Protein AF-A0A1C7M5M7-F1 (afdb_monomer)

Structure (mmCIF, N/CA/C/O backbone):
data_AF-A0A1C7M5M7-F1
#
_entry.id   AF-A0A1C7M5M7-F1
#
loop_
_atom_site.group_PDB
_atom_site.id
_atom_site.type_symbol
_atom_site.label_atom_id
_atom_site.label_alt_id
_atom_site.label_comp_id
_atom_site.label_asym_id
_atom_site.label_entity_id
_atom_site.label_seq_id
_atom_site.pdbx_PDB_ins_code
_atom_site.Cartn_x
_atom_site.Cartn_y
_atom_site.Cartn_z
_atom_site.occupancy
_atom_site.B_iso_or_equiv
_atom_site.auth_seq_id
_atom_site.auth_comp_id
_atom_site.auth_asym_id
_atom_site.auth_atom_id
_atom_site.pdbx_PDB_model_num
ATOM 1 N N . MET A 1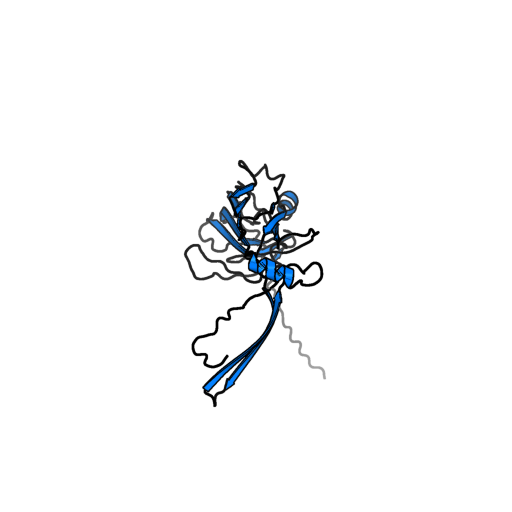 1 ? 17.724 -70.387 33.830 1.00 42.62 1 MET A N 1
ATOM 2 C CA . MET A 1 1 ? 17.949 -69.284 34.791 1.00 42.62 1 MET A CA 1
ATOM 3 C C . MET A 1 1 ? 17.195 -68.071 34.280 1.00 42.62 1 MET A C 1
ATOM 5 O O . MET A 1 1 ? 17.394 -67.729 33.124 1.00 42.62 1 MET A O 1
ATOM 9 N N . ALA A 1 2 ? 16.330 -67.456 35.085 1.00 40.25 2 ALA A N 1
ATOM 10 C CA . ALA A 1 2 ? 15.662 -66.206 34.728 1.00 40.25 2 ALA A CA 1
ATOM 11 C C . ALA A 1 2 ? 16.135 -65.112 35.687 1.00 40.25 2 ALA A C 1
ATOM 13 O O . ALA A 1 2 ? 16.150 -65.328 36.899 1.00 40.25 2 ALA A O 1
ATOM 14 N N . ARG A 1 3 ? 16.521 -63.949 35.158 1.00 35.25 3 ARG A N 1
ATOM 15 C CA . ARG A 1 3 ? 16.797 -62.760 35.964 1.00 35.25 3 ARG A CA 1
ATOM 16 C C . ARG A 1 3 ? 16.114 -61.575 35.301 1.00 35.25 3 ARG A C 1
ATOM 18 O O . ARG A 1 3 ? 16.320 -61.315 34.121 1.00 35.25 3 ARG A O 1
ATOM 25 N N . SER A 1 4 ? 15.239 -60.925 36.052 1.00 39.53 4 SER A N 1
ATOM 26 C CA . SER A 1 4 ? 14.576 -59.697 35.636 1.00 39.53 4 SER A CA 1
ATOM 27 C C . SER A 1 4 ? 15.559 -58.528 35.648 1.00 39.53 4 SER A C 1
ATOM 29 O O . SER A 1 4 ? 16.571 -58.579 36.342 1.00 39.53 4 SER A O 1
ATOM 31 N N . TRP A 1 5 ? 15.185 -57.440 34.979 1.00 35.66 5 TRP A N 1
ATOM 32 C CA . TRP A 1 5 ? 14.980 -56.157 35.655 1.00 35.66 5 TRP A CA 1
ATOM 33 C C . TRP A 1 5 ? 13.949 -55.334 34.874 1.00 35.66 5 TRP A C 1
ATOM 35 O O . TRP A 1 5 ? 13.998 -55.258 33.650 1.00 35.66 5 TRP A O 1
ATOM 45 N N . ARG A 1 6 ? 12.978 -54.758 35.590 1.00 37.56 6 ARG A N 1
ATOM 46 C CA . ARG A 1 6 ? 12.028 -53.778 35.050 1.00 37.56 6 ARG A CA 1
ATOM 47 C C . ARG A 1 6 ? 12.478 -52.405 35.526 1.00 37.56 6 ARG A C 1
ATOM 49 O O . ARG A 1 6 ? 12.532 -52.195 36.734 1.00 37.56 6 ARG A O 1
ATOM 56 N N . CYS A 1 7 ? 12.746 -51.479 34.611 1.00 36.12 7 CYS A N 1
ATOM 57 C CA . CYS A 1 7 ? 12.906 -50.074 34.969 1.00 36.12 7 CYS A CA 1
ATOM 58 C C . CYS A 1 7 ? 11.567 -49.362 34.734 1.00 36.12 7 CYS A C 1
ATOM 60 O O . CYS A 1 7 ? 11.160 -49.166 33.591 1.00 36.12 7 CYS A O 1
ATOM 62 N N . HIS A 1 8 ? 10.851 -49.040 35.812 1.00 36.91 8 HIS A N 1
ATOM 63 C CA . HIS A 1 8 ? 9.610 -48.270 35.743 1.00 36.91 8 HIS A CA 1
ATOM 64 C C . HIS A 1 8 ? 9.941 -46.772 35.799 1.00 36.91 8 HIS A C 1
ATOM 66 O O . HIS A 1 8 ? 10.198 -46.235 36.873 1.00 36.91 8 HIS A O 1
ATOM 72 N N . LEU A 1 9 ? 9.925 -46.100 34.644 1.00 39.50 9 LEU A N 1
ATOM 73 C CA . LEU A 1 9 ? 9.986 -44.639 34.566 1.00 39.50 9 LEU A CA 1
ATOM 74 C C . LEU A 1 9 ? 8.574 -44.055 34.683 1.00 39.50 9 LEU A C 1
ATOM 76 O O . LEU A 1 9 ? 7.825 -43.986 33.710 1.00 39.50 9 LEU A O 1
ATOM 80 N N . SER A 1 10 ? 8.212 -43.659 35.902 1.00 38.16 10 SER A N 1
ATOM 81 C CA . SER A 1 10 ? 6.951 -42.978 36.198 1.00 38.16 10 SER A CA 1
ATOM 82 C C . SER A 1 10 ? 6.993 -41.526 35.716 1.00 38.16 10 SER A C 1
ATOM 84 O O . SER A 1 10 ? 7.505 -40.657 36.419 1.00 38.16 10 SER A O 1
ATOM 86 N N . PHE A 1 11 ? 6.425 -41.245 34.543 1.00 40.16 11 PHE A N 1
ATOM 87 C CA . PHE A 1 11 ? 6.136 -39.869 34.135 1.00 40.16 11 PHE A CA 1
ATOM 88 C C . PHE A 1 11 ? 4.891 -39.359 34.870 1.00 40.16 11 PHE A C 1
ATOM 90 O O . PHE A 1 11 ? 3.773 -39.806 34.619 1.00 40.16 11 PHE A O 1
ATOM 97 N N . ILE A 1 12 ? 5.108 -38.436 35.808 1.00 42.66 12 ILE A N 1
ATOM 98 C CA . ILE A 1 12 ? 4.055 -37.712 36.530 1.00 42.66 12 ILE A CA 1
ATOM 99 C C . ILE A 1 12 ? 3.631 -36.490 35.701 1.00 42.66 12 ILE A C 1
ATOM 101 O O . ILE A 1 12 ? 4.443 -35.900 34.991 1.00 42.66 12 ILE A O 1
ATOM 105 N N . LEU A 1 13 ? 2.349 -36.126 35.784 1.00 44.41 13 LEU A N 1
ATOM 106 C CA . LEU A 1 13 ? 1.761 -34.994 35.067 1.00 44.41 13 LEU A CA 1
ATOM 107 C C . LEU A 1 13 ? 2.445 -33.662 35.419 1.00 44.41 13 LEU A C 1
ATOM 109 O O . LEU A 1 13 ? 2.542 -33.314 36.593 1.00 44.41 13 LEU A O 1
ATOM 113 N N . LEU A 1 14 ? 2.676 -32.831 34.401 1.00 36.62 14 LEU A N 1
ATOM 114 C CA . LEU A 1 14 ? 2.164 -31.459 34.428 1.00 36.62 14 LEU A CA 1
ATOM 115 C C . LEU A 1 14 ? 1.251 -31.268 33.212 1.00 36.62 14 LEU A C 1
ATOM 117 O O . LEU A 1 14 ? 1.715 -31.236 32.076 1.00 36.62 14 LEU A O 1
ATOM 121 N N . GLY A 1 15 ? -0.055 -31.158 33.453 1.00 38.84 15 GLY A N 1
ATOM 122 C CA . GLY A 1 15 ? -1.003 -30.728 32.430 1.00 38.84 15 GLY A CA 1
ATOM 123 C C . GLY A 1 15 ? -0.971 -29.208 32.329 1.00 38.84 15 GLY A C 1
ATOM 124 O O . GLY A 1 15 ? -1.456 -28.531 33.234 1.00 38.84 15 GLY A O 1
ATOM 125 N N . SER A 1 16 ? -0.403 -28.670 31.251 1.00 39.41 16 SER A N 1
ATOM 126 C CA . SER A 1 16 ? -0.418 -27.234 30.969 1.00 39.41 16 SER A CA 1
ATOM 127 C C . SER A 1 16 ? -1.819 -26.792 30.538 1.00 39.41 16 SER A C 1
ATOM 129 O O . SER A 1 16 ? -2.112 -26.687 29.346 1.00 39.41 16 SER A O 1
ATOM 131 N N . LEU A 1 17 ? -2.688 -26.538 31.519 1.00 37.94 17 LEU A N 1
ATOM 132 C CA . LEU A 1 17 ? -3.928 -25.788 31.326 1.00 37.94 17 LEU A CA 1
ATOM 133 C C . LEU A 1 17 ? -3.576 -24.337 30.971 1.00 37.94 17 LEU A C 1
ATOM 135 O O . LEU A 1 17 ? -3.539 -23.461 31.833 1.00 37.94 17 LEU A O 1
ATOM 139 N N . PHE A 1 18 ? -3.303 -24.092 29.690 1.00 36.62 18 PHE A N 1
ATOM 140 C CA . PHE A 1 18 ? -3.344 -22.747 29.131 1.00 36.62 18 PHE A CA 1
ATOM 141 C C . PHE A 1 18 ? -4.801 -22.286 29.138 1.00 36.62 18 PHE A C 1
ATOM 143 O O . PHE A 1 18 ? -5.585 -22.644 28.261 1.00 36.62 18 PHE A O 1
ATOM 150 N N . SER A 1 19 ? -5.169 -21.515 30.160 1.00 36.25 19 SER A N 1
ATOM 151 C CA . SER A 1 19 ? -6.439 -20.798 30.185 1.00 36.25 19 SER A CA 1
ATOM 152 C C . SER A 1 19 ? -6.504 -19.871 28.975 1.00 36.25 19 SER A C 1
ATOM 154 O O . SER A 1 19 ? -5.708 -18.939 28.865 1.00 36.25 19 SER A O 1
ATOM 156 N N . SER A 1 20 ? -7.457 -20.121 28.079 1.00 40.28 20 SER A N 1
ATOM 157 C CA . SER A 1 20 ? -7.763 -19.270 26.931 1.00 40.28 20 SER A CA 1
ATOM 158 C C . SER A 1 20 ? -8.327 -17.934 27.418 1.00 40.28 20 SER A C 1
ATOM 160 O O . SER A 1 20 ? -9.539 -17.764 27.577 1.00 40.28 20 SER A O 1
ATOM 162 N N . ALA A 1 21 ? -7.433 -16.993 27.710 1.00 40.25 21 ALA A N 1
ATOM 163 C CA . ALA A 1 21 ? -7.788 -15.647 28.121 1.00 40.25 21 ALA A CA 1
ATOM 164 C C . ALA A 1 21 ? -8.347 -14.865 26.923 1.00 40.25 21 ALA A C 1
ATOM 166 O O . ALA A 1 21 ? -7.621 -14.146 26.238 1.00 40.25 21 ALA A O 1
ATOM 167 N N . LEU A 1 22 ? -9.665 -14.970 26.711 1.00 43.06 22 LEU A N 1
ATOM 168 C CA . LEU A 1 22 ? -10.435 -13.877 26.114 1.00 43.06 22 LEU A CA 1
ATOM 169 C C . LEU A 1 22 ? -10.002 -12.584 26.810 1.00 43.06 22 LEU A C 1
ATOM 171 O O . LEU A 1 22 ? -10.014 -12.526 28.041 1.00 43.06 22 LEU A O 1
ATOM 175 N N . ALA A 1 23 ? -9.566 -11.594 26.030 1.00 47.47 23 ALA A N 1
ATOM 176 C CA . ALA A 1 23 ? -8.885 -10.420 26.561 1.00 47.47 23 ALA A CA 1
ATOM 177 C C . ALA A 1 23 ? -9.740 -9.721 27.631 1.00 47.47 23 ALA A C 1
ATOM 179 O O . ALA A 1 23 ? -10.760 -9.099 27.325 1.00 47.47 23 ALA A O 1
ATOM 180 N N . ALA A 1 24 ? -9.311 -9.811 28.894 1.00 50.31 24 ALA A N 1
ATOM 181 C CA . ALA A 1 24 ? -9.839 -8.960 29.950 1.00 50.31 24 ALA A CA 1
ATOM 182 C C . ALA A 1 24 ? -9.637 -7.503 29.509 1.00 50.31 24 ALA A C 1
ATOM 184 O O . ALA A 1 24 ? -8.578 -7.171 28.980 1.00 50.31 24 ALA A O 1
ATOM 185 N N . ASN A 1 25 ? -10.672 -6.668 29.642 1.00 56.16 25 ASN A N 1
ATOM 186 C CA . ASN A 1 25 ? -10.766 -5.370 28.965 1.00 56.16 25 ASN A CA 1
ATOM 187 C C . ASN A 1 25 ? -9.788 -4.326 29.543 1.00 56.16 25 ASN A C 1
ATOM 189 O O . ASN A 1 25 ? -10.195 -3.389 30.224 1.00 56.16 25 ASN A O 1
ATOM 193 N N . THR A 1 26 ? -8.498 -4.472 29.244 1.00 67.81 26 THR A N 1
ATOM 194 C CA . THR A 1 26 ? -7.397 -3.613 29.703 1.00 67.81 26 THR A CA 1
ATOM 195 C C . THR A 1 26 ? -7.172 -2.381 28.828 1.00 67.81 26 THR A C 1
ATOM 197 O O . THR A 1 26 ? -6.423 -1.493 29.233 1.00 67.81 26 THR A O 1
ATOM 200 N N . TYR A 1 27 ? -7.829 -2.272 27.666 1.00 74.12 27 TYR A N 1
ATOM 201 C CA . TYR A 1 27 ? -7.671 -1.145 26.740 1.00 74.12 27 TYR A CA 1
ATOM 202 C C . TYR A 1 27 ? -8.980 -0.711 26.059 1.00 74.12 27 TYR A C 1
ATOM 204 O O . TYR A 1 27 ? -9.865 -1.521 25.786 1.00 74.12 27 TYR A O 1
ATOM 212 N N . GLU A 1 28 ? -9.062 0.577 25.717 1.00 83.81 28 GLU A N 1
ATOM 213 C CA . GLU A 1 28 ? -10.078 1.177 24.842 1.00 83.81 28 GLU A CA 1
ATOM 214 C C . GLU A 1 28 ? -9.396 1.953 23.701 1.00 83.81 28 GLU A C 1
ATOM 216 O O . GLU A 1 28 ? -8.423 2.684 23.917 1.00 83.81 28 GLU A O 1
ATOM 221 N N . ASN A 1 29 ? -9.917 1.837 22.477 1.00 84.38 29 ASN A N 1
ATOM 222 C CA . ASN A 1 29 ? -9.418 2.591 21.327 1.00 84.38 29 ASN A CA 1
ATOM 223 C C . ASN A 1 29 ? -10.134 3.944 21.228 1.00 84.38 29 ASN A C 1
ATOM 225 O O . ASN A 1 29 ? -11.274 4.034 20.773 1.00 84.38 29 ASN A O 1
ATOM 229 N N . THR A 1 30 ? -9.454 5.023 21.616 1.00 84.69 30 THR A N 1
ATOM 230 C CA . THR A 1 30 ? -10.021 6.384 21.556 1.00 84.69 30 THR A CA 1
ATOM 231 C C . THR A 1 30 ? -10.180 6.888 20.118 1.00 84.69 30 THR A C 1
ATOM 233 O O . THR A 1 30 ? -11.137 7.599 19.816 1.00 84.69 30 THR A O 1
ATOM 236 N N . ALA A 1 31 ? -9.283 6.479 19.215 1.00 82.19 31 ALA A N 1
ATOM 237 C CA . ALA A 1 31 ? -9.409 6.695 17.777 1.00 82.19 31 ALA A CA 1
ATOM 238 C C . ALA A 1 31 ? -8.622 5.648 16.967 1.00 82.19 31 ALA A C 1
ATOM 240 O O . ALA A 1 31 ? -7.505 5.289 17.340 1.00 82.19 31 ALA A O 1
ATOM 241 N N . ILE A 1 32 ? -9.157 5.231 15.818 1.00 88.00 32 ILE A N 1
ATOM 242 C CA . ILE A 1 32 ? -8.446 4.453 14.792 1.00 88.00 32 ILE A CA 1
ATOM 243 C C . ILE A 1 32 ? -8.429 5.247 13.482 1.00 88.00 32 ILE A C 1
ATOM 245 O O . ILE A 1 32 ? -9.476 5.665 12.981 1.00 88.00 32 ILE A O 1
ATOM 249 N N . VAL A 1 33 ? -7.245 5.438 12.896 1.00 89.25 33 VAL A N 1
ATOM 250 C CA . VAL A 1 33 ? -7.079 6.094 11.588 1.00 89.25 33 VAL A CA 1
ATOM 251 C C . VAL A 1 33 ? -6.248 5.216 10.658 1.00 89.25 33 VAL A C 1
ATOM 253 O O . VAL A 1 33 ? -5.019 5.208 10.742 1.00 89.25 33 VAL A O 1
ATOM 256 N N . ARG A 1 34 ? -6.915 4.513 9.735 1.00 90.88 34 ARG A N 1
ATOM 257 C CA . ARG A 1 34 ? -6.268 3.770 8.640 1.00 90.88 34 ARG A CA 1
ATOM 258 C C . ARG A 1 34 ? -6.024 4.704 7.460 1.00 90.88 34 ARG A C 1
ATOM 260 O O . ARG A 1 34 ? -6.947 5.386 7.021 1.00 90.88 34 ARG A O 1
ATOM 267 N N . THR A 1 35 ? -4.801 4.736 6.946 1.00 91.69 35 THR A N 1
ATOM 268 C CA . THR A 1 35 ? -4.423 5.451 5.720 1.00 91.69 35 THR A CA 1
ATOM 269 C C . THR A 1 35 ? -3.853 4.450 4.727 1.00 91.69 35 THR A C 1
ATOM 271 O O . THR A 1 35 ? -2.867 3.790 5.025 1.00 91.69 35 THR A O 1
ATOM 274 N N . VAL A 1 36 ? -4.475 4.342 3.559 1.00 92.19 36 VAL A N 1
ATOM 275 C CA . VAL A 1 36 ? -4.037 3.513 2.433 1.00 92.19 36 VAL A CA 1
ATOM 276 C C . VAL A 1 36 ? -3.423 4.430 1.382 1.00 92.19 36 VAL A C 1
ATOM 278 O O . VAL A 1 36 ? -4.063 5.399 0.969 1.00 92.19 36 VAL A O 1
ATOM 281 N N . GLU A 1 37 ? -2.211 4.129 0.933 1.00 91.19 37 GLU A N 1
ATOM 282 C CA . GLU A 1 37 ? -1.497 4.872 -0.105 1.00 91.19 37 GLU A CA 1
ATOM 283 C C . GLU A 1 37 ? -1.238 3.953 -1.302 1.00 91.19 37 GLU A C 1
ATOM 285 O O . GLU A 1 37 ? -0.532 2.945 -1.213 1.00 91.19 37 GLU A O 1
ATOM 290 N N . LEU A 1 38 ? -1.874 4.281 -2.426 1.00 89.00 38 LEU A N 1
ATOM 291 C CA . LEU A 1 38 ? -1.953 3.421 -3.602 1.00 89.00 38 LEU A CA 1
ATOM 292 C C . LEU A 1 38 ? -0.735 3.642 -4.513 1.00 89.00 38 LEU A C 1
ATOM 294 O O . LEU A 1 38 ? -0.788 4.401 -5.479 1.00 89.00 38 LEU A O 1
ATOM 298 N N . GLY A 1 39 ? 0.382 2.990 -4.183 1.00 77.88 39 GLY A N 1
ATOM 299 C CA . GLY A 1 39 ? 1.668 3.145 -4.874 1.00 77.88 39 GLY A CA 1
ATOM 300 C C . GLY A 1 39 ? 1.762 2.488 -6.258 1.00 77.88 39 GLY A C 1
ATOM 301 O O . GLY A 1 39 ? 2.721 2.755 -6.980 1.00 77.88 39 GLY A O 1
ATOM 302 N N . GLY A 1 40 ? 0.785 1.663 -6.651 1.00 78.62 40 GLY A N 1
ATOM 303 C CA . GLY A 1 40 ? 0.770 0.902 -7.905 1.00 78.62 40 GLY A CA 1
ATOM 304 C C . GLY A 1 40 ? 1.061 -0.572 -7.666 1.00 78.62 40 GLY A C 1
ATOM 305 O O . GLY A 1 40 ? 0.180 -1.297 -7.218 1.00 78.62 40 GLY A O 1
ATOM 306 N N . ALA A 1 41 ? 2.301 -1.001 -7.932 1.00 80.50 41 ALA A N 1
ATOM 307 C CA . ALA A 1 41 ? 2.762 -2.374 -7.684 1.00 80.50 41 ALA A CA 1
ATOM 308 C C . ALA A 1 41 ? 2.660 -2.798 -6.207 1.00 80.50 41 ALA A C 1
ATOM 310 O O . ALA A 1 41 ? 2.492 -3.975 -5.906 1.00 80.50 41 ALA A O 1
ATOM 311 N N . LEU A 1 42 ? 2.752 -1.831 -5.292 1.00 86.38 42 LEU A N 1
ATOM 312 C CA . LEU A 1 42 ? 2.607 -2.017 -3.854 1.00 86.38 42 LEU A CA 1
ATOM 313 C C . LEU A 1 42 ? 1.599 -1.005 -3.305 1.00 86.38 42 LEU A C 1
ATOM 315 O O . LEU A 1 42 ? 1.485 0.119 -3.803 1.00 86.38 42 LEU A O 1
ATOM 319 N N . VAL A 1 43 ? 0.895 -1.398 -2.246 1.00 88.50 43 VAL A N 1
ATOM 320 C CA . VAL A 1 43 ? 0.008 -0.526 -1.472 1.00 88.50 43 VAL A CA 1
ATOM 321 C C . VAL A 1 43 ? 0.557 -0.428 -0.058 1.00 88.50 43 VAL A C 1
ATOM 323 O O . VAL A 1 43 ? 0.764 -1.445 0.597 1.00 88.50 43 VAL A O 1
ATOM 326 N N . HIS A 1 44 ? 0.787 0.793 0.417 1.00 89.88 44 HIS A N 1
ATOM 327 C CA . HIS A 1 44 ? 1.260 1.039 1.774 1.00 89.88 44 HIS A CA 1
ATOM 328 C C . HIS A 1 44 ? 0.063 1.355 2.679 1.00 89.88 44 HIS A C 1
ATOM 330 O O . HIS A 1 44 ? -0.694 2.286 2.403 1.00 89.88 44 HIS A O 1
ATOM 336 N N . VAL A 1 45 ? -0.140 0.566 3.739 1.00 89.44 45 VAL A N 1
ATOM 337 C CA . VAL A 1 45 ? -1.248 0.746 4.690 1.00 89.44 45 VAL A CA 1
ATOM 338 C C . VAL A 1 45 ? -0.690 1.105 6.062 1.00 89.44 45 VAL A C 1
ATOM 340 O O . VAL A 1 45 ? -0.013 0.306 6.701 1.00 89.44 45 VAL A O 1
ATOM 343 N N . THR A 1 46 ? -1.005 2.306 6.540 1.00 90.38 46 THR A N 1
ATOM 344 C CA . THR A 1 46 ? -0.622 2.799 7.867 1.00 90.38 46 THR A CA 1
ATOM 345 C C . THR A 1 46 ? -1.869 2.971 8.729 1.00 90.38 46 THR A C 1
ATOM 347 O O . THR A 1 46 ? -2.635 3.917 8.527 1.00 90.38 46 THR A O 1
ATOM 350 N N . THR A 1 47 ? -2.073 2.096 9.715 1.00 88.69 47 THR A N 1
ATOM 351 C CA . THR A 1 47 ? -3.169 2.233 10.689 1.00 88.69 47 THR A CA 1
ATOM 352 C C . THR A 1 47 ? -2.640 2.739 12.025 1.00 88.69 47 THR A C 1
ATOM 354 O O . THR A 1 47 ? -1.860 2.070 12.692 1.00 88.69 47 THR A O 1
ATOM 357 N N . THR A 1 48 ? -3.062 3.946 12.405 1.00 86.81 48 THR A N 1
ATOM 358 C CA . THR A 1 48 ? -2.736 4.560 13.699 1.00 86.81 48 THR A CA 1
ATOM 359 C C . THR A 1 48 ? -3.824 4.226 14.715 1.00 86.81 48 THR A C 1
ATOM 361 O O . THR A 1 48 ? -4.982 4.585 14.493 1.00 86.81 48 THR A O 1
ATOM 364 N N . TYR A 1 49 ? -3.443 3.621 15.839 1.00 85.12 49 TYR A N 1
ATOM 365 C CA . TYR A 1 49 ? -4.322 3.338 16.975 1.00 85.12 49 TYR A CA 1
ATOM 366 C C . TYR A 1 49 ? -3.998 4.299 18.124 1.00 85.12 49 TYR A C 1
ATOM 368 O O . TYR A 1 49 ? -2.851 4.392 18.560 1.00 85.12 49 TYR A O 1
ATOM 376 N N . ALA A 1 50 ? -4.994 5.042 18.606 1.00 82.69 50 ALA A N 1
ATOM 377 C CA . ALA A 1 50 ? -4.883 5.898 19.785 1.00 82.69 50 ALA A CA 1
ATOM 378 C C . ALA A 1 50 ? -5.445 5.147 21.000 1.00 82.69 50 ALA A C 1
ATOM 380 O O . ALA A 1 50 ? -6.617 5.287 21.362 1.00 82.69 50 ALA A O 1
ATOM 381 N N . VAL A 1 51 ? -4.604 4.296 21.580 1.00 80.25 51 VAL A N 1
ATOM 382 C CA . VAL A 1 51 ? -4.963 3.369 22.658 1.00 80.25 51 VAL A CA 1
ATOM 383 C C . VAL A 1 51 ? -4.955 4.077 24.016 1.00 80.25 51 VAL A C 1
ATOM 385 O O . VAL A 1 51 ? -4.081 4.900 24.290 1.00 80.25 51 VAL A O 1
ATOM 388 N N . LYS A 1 52 ? -5.910 3.735 24.883 1.00 73.81 52 LYS A N 1
ATOM 389 C CA . LYS A 1 52 ? -5.958 4.131 26.295 1.00 73.81 52 LYS A CA 1
ATOM 390 C C . LYS A 1 52 ? -6.026 2.871 27.160 1.00 73.81 52 LYS A C 1
ATOM 392 O O . LYS A 1 52 ? -6.920 2.056 26.955 1.00 73.81 52 LYS A O 1
ATOM 397 N N . ALA A 1 53 ? -5.125 2.732 28.131 1.00 77.25 53 ALA A N 1
ATOM 398 C CA . ALA A 1 53 ? -5.206 1.673 29.137 1.00 77.25 53 ALA A CA 1
ATOM 399 C C . ALA A 1 53 ? -6.351 1.931 30.136 1.00 77.25 53 ALA A C 1
ATOM 401 O O . ALA A 1 53 ? -6.685 3.081 30.440 1.00 77.25 53 ALA A O 1
ATOM 402 N N . LEU A 1 54 ? -6.947 0.849 30.628 1.00 71.94 54 LEU A N 1
ATOM 403 C CA . LEU A 1 54 ? -8.025 0.836 31.619 1.00 71.94 54 LEU A CA 1
ATOM 404 C C . LEU A 1 54 ? -7.546 0.316 32.987 1.00 71.94 54 LEU A C 1
ATOM 406 O O . LEU A 1 54 ? -8.151 0.660 33.997 1.00 71.94 54 LEU A O 1
ATOM 410 N N . GLU A 1 55 ? -6.437 -0.433 33.020 1.00 71.44 55 GLU A N 1
ATOM 411 C CA . GLU A 1 55 ? -5.795 -0.955 34.234 1.00 71.44 55 GLU A CA 1
ATOM 412 C C . GLU A 1 55 ? -4.271 -0.723 34.189 1.00 71.44 55 GLU A C 1
ATOM 414 O O . GLU A 1 55 ? -3.641 -0.831 33.128 1.00 71.44 55 GLU A O 1
ATOM 419 N N . ASP A 1 56 ? -3.670 -0.411 35.341 1.00 57.72 56 ASP A N 1
ATOM 420 C CA . ASP A 1 56 ? -2.228 -0.165 35.475 1.00 57.72 56 ASP A CA 1
ATOM 421 C C . ASP A 1 56 ? -1.397 -1.447 35.282 1.00 57.72 56 ASP A C 1
ATOM 423 O O . ASP A 1 56 ? -1.789 -2.538 35.686 1.00 57.72 56 ASP A O 1
ATOM 427 N N . GLY A 1 57 ? -0.208 -1.310 34.685 1.00 61.62 57 GLY A N 1
ATOM 428 C CA . GLY A 1 57 ? 0.708 -2.431 34.415 1.00 61.62 57 GLY A CA 1
ATOM 429 C C . GLY A 1 57 ? 0.449 -3.187 33.103 1.00 61.62 57 GLY A C 1
ATOM 430 O O . GLY A 1 57 ? 1.239 -4.057 32.743 1.00 61.62 57 GLY A O 1
ATOM 431 N N . SER A 1 58 ? -0.605 -2.834 32.363 1.00 65.25 58 SER A N 1
ATOM 432 C CA . SER A 1 58 ? -0.952 -3.434 31.068 1.00 65.25 58 SER A CA 1
ATOM 433 C C . SER A 1 58 ? 0.122 -3.167 29.996 1.00 65.25 58 SER A C 1
ATOM 435 O O . SER A 1 58 ? 0.354 -2.012 29.628 1.00 65.25 58 SER A O 1
ATOM 437 N N . SER A 1 59 ? 0.743 -4.224 29.454 1.00 68.44 59 SER A N 1
ATOM 438 C CA . SER A 1 59 ? 1.885 -4.135 28.520 1.00 68.44 59 SER A CA 1
ATOM 439 C C . SER A 1 59 ? 1.702 -4.789 27.139 1.00 68.44 59 SER A C 1
ATOM 441 O O . SER A 1 59 ? 2.591 -4.647 26.305 1.00 68.44 59 SER A O 1
ATOM 443 N N . ILE A 1 60 ? 0.596 -5.496 26.875 1.00 71.75 60 ILE A N 1
ATOM 444 C CA . ILE A 1 60 ? 0.390 -6.290 25.647 1.00 71.75 60 ILE A CA 1
ATOM 445 C C . ILE A 1 60 ? -0.883 -5.825 24.936 1.00 71.75 60 ILE A C 1
ATOM 447 O O . ILE A 1 60 ? -1.963 -5.878 25.519 1.00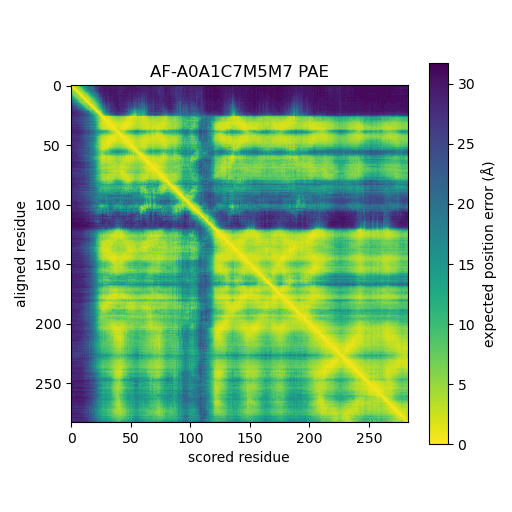 71.75 60 ILE A O 1
ATOM 451 N N . TYR A 1 61 ? -0.770 -5.420 23.670 1.00 74.94 61 TYR A N 1
ATOM 452 C CA . TYR A 1 61 ? -1.890 -4.953 22.846 1.00 74.94 61 TYR A CA 1
ATOM 453 C C . TYR A 1 61 ? -2.070 -5.851 21.614 1.00 74.94 61 TYR A C 1
ATOM 455 O O . TYR A 1 61 ? -1.125 -6.069 20.860 1.00 74.94 61 TYR A O 1
ATOM 463 N N . THR A 1 62 ? -3.283 -6.366 21.402 1.00 80.00 62 THR A N 1
ATOM 464 C CA . THR A 1 62 ? -3.603 -7.319 20.324 1.00 80.00 62 THR A CA 1
ATOM 465 C C . THR A 1 62 ? -4.307 -6.629 19.155 1.00 80.00 62 THR A C 1
ATOM 467 O O . THR A 1 62 ? -5.200 -5.801 19.355 1.00 80.00 62 THR A O 1
ATOM 470 N N . ILE A 1 63 ? -3.979 -7.025 17.924 1.00 82.38 63 ILE A N 1
ATOM 471 C CA . ILE A 1 63 ? -4.706 -6.623 16.713 1.00 82.38 63 ILE A CA 1
ATOM 472 C C . ILE A 1 63 ? -5.336 -7.837 16.034 1.00 82.38 63 ILE A C 1
ATOM 474 O O . ILE A 1 63 ? -4.771 -8.927 16.004 1.00 82.38 63 ILE A O 1
ATOM 478 N N . ALA A 1 64 ? -6.525 -7.628 15.474 1.00 78.94 64 ALA A N 1
ATOM 479 C CA . ALA A 1 64 ? -7.169 -8.578 14.583 1.00 78.94 64 ALA A CA 1
ATOM 480 C C . ALA A 1 64 ? -7.003 -8.117 13.135 1.00 78.94 64 ALA A C 1
ATOM 482 O O . ALA A 1 64 ? -7.078 -6.921 12.846 1.00 78.94 64 ALA A O 1
ATOM 483 N N . LEU A 1 65 ? -6.833 -9.078 12.235 1.00 77.75 65 LEU A N 1
ATOM 484 C CA . LEU A 1 65 ? -6.899 -8.866 10.795 1.00 77.75 65 LEU A CA 1
ATOM 485 C C . LEU A 1 65 ? -7.925 -9.829 10.209 1.00 77.75 65 LEU A C 1
ATOM 487 O O . LEU A 1 65 ? -8.041 -10.975 10.654 1.00 77.75 65 LEU A O 1
ATOM 491 N N . GLY A 1 66 ? -8.671 -9.372 9.206 1.00 75.25 66 GLY A N 1
ATOM 492 C CA . GLY A 1 66 ? -9.488 -10.278 8.409 1.00 75.25 66 GLY A CA 1
ATOM 493 C C . GLY A 1 66 ? -8.611 -11.309 7.696 1.00 75.25 66 GLY A C 1
ATOM 494 O O . GLY A 1 66 ? -7.429 -11.072 7.453 1.00 75.25 66 GLY A O 1
ATOM 495 N N . GLU A 1 67 ? -9.184 -12.442 7.292 1.00 77.50 67 GLU A N 1
ATOM 496 C CA . GLU A 1 67 ? -8.524 -13.355 6.343 1.00 77.50 67 GLU A CA 1
ATOM 497 C C . GLU A 1 67 ? -8.133 -12.594 5.060 1.00 77.50 67 GLU A C 1
ATOM 499 O O . GLU A 1 67 ? -7.005 -12.690 4.566 1.00 77.50 67 GLU A O 1
ATOM 504 N N . GLN A 1 68 ? -9.043 -11.720 4.610 1.00 76.94 68 GLN A N 1
ATOM 505 C CA . GLN A 1 68 ? -8.837 -10.789 3.504 1.00 76.94 68 GLN A CA 1
ATOM 506 C C . GLN A 1 68 ? -7.941 -9.584 3.860 1.00 76.94 68 GLN A C 1
ATOM 508 O O . GLN A 1 68 ? -7.762 -8.683 3.040 1.00 76.94 68 GLN A O 1
ATOM 513 N N . GLU A 1 69 ? -7.345 -9.588 5.058 1.00 76.94 69 GLU A N 1
ATOM 514 C CA . GLU A 1 69 ? -6.226 -8.765 5.525 1.00 76.94 69 GLU A CA 1
ATOM 515 C C . GLU A 1 69 ? -5.042 -9.604 6.077 1.00 76.94 69 GLU A C 1
ATOM 517 O O . GLU A 1 69 ? -4.266 -9.088 6.872 1.00 76.94 69 GLU A O 1
ATOM 522 N N . HIS A 1 70 ? -4.801 -10.832 5.583 1.00 79.75 70 HIS A N 1
ATOM 523 C CA . HIS A 1 70 ? -3.551 -11.586 5.854 1.00 79.75 70 HIS A CA 1
ATOM 524 C C . HIS A 1 70 ? -2.780 -12.049 4.587 1.00 79.75 70 HIS A C 1
ATOM 526 O O . HIS A 1 70 ? -1.548 -12.056 4.562 1.00 79.75 70 HIS A O 1
ATOM 532 N N . GLY A 1 71 ? -3.470 -12.369 3.484 1.00 79.94 71 GLY A N 1
ATOM 533 C CA . GLY A 1 71 ? -2.898 -13.047 2.303 1.00 79.94 71 GLY A CA 1
ATOM 534 C C . GLY A 1 71 ? -2.287 -12.198 1.164 1.00 79.94 71 GLY A C 1
ATOM 535 O O . GLY A 1 71 ? -2.088 -12.738 0.072 1.00 79.94 71 GLY A O 1
ATOM 536 N N . ARG A 1 72 ? -2.011 -10.892 1.345 1.00 82.88 72 ARG A N 1
ATOM 537 C CA . ARG A 1 72 ? -1.124 -10.090 0.444 1.00 82.88 72 ARG A CA 1
ATOM 538 C C . ARG A 1 72 ? 0.019 -9.397 1.198 1.00 82.88 72 ARG A C 1
ATOM 540 O O . ARG A 1 72 ? 0.796 -8.688 0.560 1.00 82.88 72 ARG A O 1
ATOM 547 N N . THR A 1 73 ? 0.126 -9.535 2.521 1.00 84.69 73 THR A N 1
ATOM 548 C CA . THR A 1 73 ? 1.221 -8.905 3.263 1.00 84.69 73 THR A CA 1
ATOM 549 C C . THR A 1 73 ? 2.545 -9.521 2.836 1.00 84.69 73 THR A C 1
ATOM 551 O O . THR A 1 73 ? 2.720 -10.736 2.841 1.00 84.69 73 THR A O 1
ATOM 554 N N . SER A 1 74 ? 3.486 -8.658 2.468 1.00 84.56 74 SER A N 1
ATOM 555 C CA . SER A 1 74 ? 4.883 -9.015 2.221 1.00 84.56 74 SER A CA 1
ATOM 556 C C . SER A 1 74 ? 5.812 -8.537 3.338 1.00 84.56 74 SER A C 1
ATOM 558 O O . SER A 1 74 ? 6.896 -9.091 3.504 1.00 84.56 74 SER A O 1
ATOM 560 N N . TRP A 1 75 ? 5.409 -7.515 4.102 1.00 84.94 75 TRP A N 1
ATOM 561 C CA . TRP A 1 75 ? 6.203 -6.938 5.184 1.00 84.94 75 TRP A CA 1
ATOM 562 C C . TRP A 1 75 ? 5.334 -6.308 6.280 1.00 84.94 75 TRP A C 1
ATOM 564 O O . TRP A 1 75 ? 4.236 -5.820 6.006 1.00 84.94 75 TRP A O 1
ATOM 574 N N . LEU A 1 76 ? 5.859 -6.312 7.510 1.00 83.44 76 LEU A N 1
ATOM 575 C CA . LEU A 1 76 ? 5.138 -6.035 8.745 1.00 83.44 76 LEU A CA 1
ATOM 576 C C . LEU A 1 76 ? 6.038 -5.335 9.772 1.00 83.44 76 LEU A C 1
ATOM 578 O O . LEU A 1 76 ? 7.102 -5.837 10.113 1.00 83.44 76 LEU A O 1
ATOM 582 N N . GLU A 1 77 ? 5.624 -4.154 10.238 1.00 84.00 77 GLU A N 1
ATOM 583 C CA . GLU A 1 77 ? 6.364 -3.347 11.214 1.00 84.00 77 GLU A CA 1
ATOM 584 C C . GLU A 1 77 ? 5.449 -2.377 11.997 1.00 84.00 77 GLU A C 1
ATOM 586 O O . GLU A 1 77 ? 4.771 -1.548 11.381 1.00 84.00 77 GLU A O 1
ATOM 591 N N . ALA A 1 78 ? 5.472 -2.398 13.337 1.00 79.06 78 ALA A N 1
ATOM 592 C CA . ALA A 1 78 ? 4.925 -1.310 14.156 1.00 79.06 78 ALA A CA 1
ATOM 593 C C . ALA A 1 78 ? 5.994 -0.428 14.779 1.00 79.06 78 ALA A C 1
ATOM 595 O O . ALA A 1 78 ? 7.113 -0.854 15.058 1.00 79.06 78 ALA A O 1
ATOM 596 N N . LYS A 1 79 ? 5.591 0.812 15.067 1.00 77.50 79 LYS A N 1
ATOM 597 C CA . LYS A 1 79 ? 6.375 1.830 15.767 1.00 77.50 79 LYS A CA 1
ATOM 598 C C . LYS A 1 79 ? 5.454 2.650 16.664 1.00 77.50 79 LYS A C 1
ATOM 600 O O . LYS A 1 79 ? 4.369 3.049 16.234 1.00 77.50 79 LYS A O 1
ATOM 605 N N . ILE A 1 80 ? 5.906 2.981 17.874 1.00 73.12 80 ILE A N 1
ATOM 606 C CA . ILE A 1 80 ? 5.258 4.025 18.679 1.00 73.12 80 ILE A CA 1
ATOM 607 C C . ILE A 1 80 ? 5.439 5.363 17.951 1.00 73.12 80 ILE A C 1
ATOM 609 O O . ILE A 1 80 ? 6.522 5.677 17.454 1.00 73.12 80 ILE A O 1
ATOM 613 N N . LYS A 1 81 ? 4.383 6.178 17.863 1.00 66.56 81 LYS A N 1
ATOM 614 C CA . LYS A 1 81 ? 4.415 7.450 17.126 1.00 66.56 81 LYS A CA 1
ATOM 615 C C . LYS A 1 81 ? 5.464 8.411 17.710 1.00 66.56 81 LYS A C 1
ATOM 617 O O . LYS A 1 81 ? 5.244 9.006 18.759 1.00 66.56 81 LYS A O 1
ATOM 622 N N . GLY A 1 82 ? 6.560 8.611 16.975 1.00 57.44 82 GLY A N 1
ATOM 623 C CA . GLY A 1 82 ? 7.708 9.438 17.378 1.00 57.44 82 GLY A CA 1
ATOM 624 C C . GLY A 1 82 ? 8.972 8.635 17.713 1.00 57.44 82 GLY A C 1
ATOM 625 O O . GLY A 1 82 ? 10.045 9.218 17.823 1.00 57.44 82 GLY A O 1
ATOM 626 N N . GLN A 1 83 ? 8.868 7.309 17.808 1.00 60.97 83 GLN A N 1
ATOM 627 C CA . GLN A 1 83 ? 9.981 6.385 18.006 1.00 60.97 83 GLN A CA 1
ATOM 628 C C . GLN A 1 83 ? 10.340 5.704 16.676 1.00 60.97 83 GLN A C 1
ATOM 630 O O . GLN A 1 83 ? 9.463 5.283 15.924 1.00 60.97 83 GLN A O 1
ATOM 635 N N . SER A 1 84 ? 11.637 5.614 16.362 1.00 65.31 84 SER A N 1
ATOM 636 C CA . SER A 1 84 ? 12.110 5.053 15.084 1.00 65.31 84 SER A CA 1
ATOM 637 C C . SER A 1 84 ? 12.467 3.565 15.145 1.00 65.31 84 SER A C 1
ATOM 639 O O . SER A 1 84 ? 12.668 2.958 14.094 1.00 65.31 84 SER A O 1
ATOM 641 N N . THR A 1 85 ? 12.581 2.977 16.338 1.00 64.56 85 THR A N 1
ATOM 642 C CA . THR A 1 85 ? 12.816 1.536 16.495 1.00 64.56 85 THR A CA 1
ATOM 643 C C . THR A 1 85 ? 11.508 0.781 16.267 1.00 64.56 85 THR A C 1
ATOM 645 O O . THR A 1 85 ? 10.508 1.162 16.885 1.00 64.56 85 THR A O 1
ATOM 648 N N . PRO A 1 86 ? 11.492 -0.265 15.426 1.00 70.00 86 PRO A N 1
ATOM 649 C CA . PRO A 1 86 ? 10.340 -1.143 15.330 1.00 70.00 86 PRO A CA 1
ATOM 650 C C . PRO A 1 86 ? 10.147 -1.953 16.613 1.00 70.00 86 PRO A C 1
ATOM 652 O O . PRO A 1 86 ? 11.055 -2.055 17.443 1.00 70.00 86 PRO A O 1
ATOM 655 N N . LEU A 1 87 ? 8.958 -2.524 16.739 1.00 66.56 87 LEU A N 1
ATOM 656 C CA . LEU A 1 87 ? 8.528 -3.355 17.854 1.00 66.56 87 LEU A CA 1
ATOM 657 C C . LEU A 1 87 ? 8.329 -4.819 17.378 1.00 66.56 87 LEU A C 1
ATOM 659 O O . LEU A 1 87 ? 7.938 -5.005 16.223 1.00 66.56 87 LEU A O 1
ATOM 663 N N . PRO A 1 88 ? 8.637 -5.857 18.182 1.00 62.56 88 PRO A N 1
ATOM 664 C CA . PRO A 1 88 ? 8.473 -7.266 17.798 1.00 62.56 88 PRO A CA 1
ATOM 665 C C . PRO A 1 88 ? 7.019 -7.761 17.630 1.00 62.56 88 PRO A C 1
ATOM 667 O O . PRO A 1 88 ? 6.111 -7.451 18.396 1.00 62.56 88 PRO A O 1
ATOM 670 N N . LEU A 1 89 ? 6.828 -8.631 16.634 1.00 66.19 89 LEU A N 1
ATOM 671 C CA . LEU A 1 89 ? 5.568 -9.302 16.308 1.00 66.19 89 LEU A CA 1
ATOM 672 C C . LEU A 1 89 ? 5.620 -10.792 16.704 1.00 66.19 89 LEU A C 1
ATOM 674 O O . LEU A 1 89 ? 6.578 -11.467 16.329 1.00 66.19 89 LEU A O 1
ATOM 678 N N . GLU A 1 90 ? 4.573 -11.334 17.341 1.00 68.25 90 GLU A N 1
ATOM 679 C CA . GLU A 1 90 ? 4.350 -12.784 17.490 1.00 68.25 90 GLU A CA 1
ATOM 680 C C . GLU A 1 90 ? 3.020 -13.232 16.843 1.00 68.25 90 GLU A C 1
ATOM 682 O O . GLU A 1 90 ? 1.937 -12.799 17.231 1.00 68.25 90 GLU A O 1
ATOM 687 N N . ASP A 1 91 ? 3.079 -14.122 15.848 1.00 64.50 91 ASP A N 1
ATOM 688 C CA . ASP A 1 91 ? 1.886 -14.704 15.212 1.00 64.50 91 ASP A CA 1
ATOM 689 C C . ASP A 1 91 ? 1.274 -15.809 16.096 1.00 64.50 91 ASP A C 1
ATOM 691 O O . ASP A 1 91 ? 1.963 -16.759 16.471 1.00 64.50 91 ASP A O 1
ATOM 695 N N . PHE A 1 92 ? -0.020 -15.691 16.414 1.00 55.62 92 PHE A N 1
ATOM 696 C CA . PHE A 1 92 ? -0.785 -16.677 17.193 1.00 55.62 92 PHE A CA 1
ATOM 697 C C . PHE A 1 92 ? -1.755 -17.508 16.329 1.00 55.62 92 PHE A C 1
ATOM 699 O O . PHE A 1 92 ? -2.385 -18.441 16.833 1.00 55.62 92 PHE A O 1
ATOM 706 N N . GLY A 1 93 ? -1.834 -17.231 15.024 1.00 56.78 93 GLY A N 1
ATOM 707 C CA . GLY A 1 93 ? -2.576 -18.013 14.041 1.00 56.78 93 GLY A CA 1
ATOM 708 C C . GLY A 1 93 ? -4.075 -17.705 13.928 1.00 56.78 93 GLY A C 1
ATOM 709 O O . GLY A 1 93 ? -4.602 -16.694 14.399 1.00 56.78 93 GLY A O 1
ATOM 710 N N . TYR A 1 94 ? -4.770 -18.604 13.229 1.00 56.34 94 TYR A N 1
ATOM 711 C CA . TYR A 1 94 ? -6.203 -18.510 12.953 1.00 56.34 94 TYR A CA 1
ATOM 712 C C . TYR A 1 94 ? -7.037 -18.941 14.165 1.00 56.34 94 TYR A C 1
ATOM 714 O O . TYR A 1 94 ? -6.876 -20.060 14.657 1.00 56.34 94 TYR A O 1
ATOM 722 N N . HIS A 1 95 ? -7.966 -18.090 14.611 1.00 53.91 95 HIS A N 1
ATOM 723 C CA . HIS A 1 95 ? -8.827 -18.387 15.756 1.00 53.91 95 HIS A CA 1
ATOM 724 C C . HIS A 1 95 ? -10.230 -18.847 15.294 1.00 53.91 95 HIS A C 1
ATOM 726 O O . HIS A 1 95 ? -11.036 -18.024 14.846 1.00 53.91 95 HIS A O 1
ATOM 732 N N . PRO A 1 96 ? -10.562 -20.152 15.392 1.00 49.25 96 PRO A N 1
ATOM 733 C CA . PRO A 1 96 ? -11.712 -20.733 14.691 1.00 49.25 96 PRO A CA 1
ATOM 734 C C . PRO A 1 96 ? -13.082 -20.311 15.240 1.00 49.25 96 PRO A C 1
ATOM 736 O O . PRO A 1 96 ? -14.077 -20.457 14.538 1.00 49.25 96 PRO A O 1
ATOM 739 N N . GLU A 1 97 ? -13.159 -19.775 16.462 1.00 54.59 97 GLU A N 1
ATOM 740 C CA . GLU A 1 97 ? -14.420 -19.270 17.032 1.00 54.59 97 GLU A CA 1
ATOM 741 C C . GLU A 1 97 ? -14.744 -17.826 16.607 1.00 54.59 97 GLU A C 1
ATOM 743 O O . GLU A 1 97 ? -15.896 -17.407 16.714 1.00 54.59 97 GLU A O 1
ATOM 748 N N . SER A 1 98 ? -13.753 -17.061 16.126 1.00 48.06 98 SER A N 1
ATOM 749 C CA . SER A 1 98 ? -13.905 -15.640 15.763 1.00 48.06 98 SER A CA 1
ATOM 750 C C . SER A 1 98 ? -13.700 -15.337 14.273 1.00 48.06 98 SER A C 1
ATOM 752 O O . SER A 1 98 ? -13.918 -14.198 13.862 1.00 48.06 98 SER A O 1
ATOM 754 N N . GLY A 1 99 ? -13.287 -16.323 13.467 1.00 57.84 99 GLY A N 1
ATOM 755 C CA . GLY A 1 99 ? -13.192 -16.211 12.004 1.00 57.84 99 GLY A CA 1
ATOM 756 C C . GLY A 1 99 ? -12.069 -15.303 11.484 1.00 57.84 99 GLY A C 1
ATOM 757 O O . GLY A 1 99 ? -12.024 -15.008 10.293 1.00 57.84 99 GLY A O 1
ATOM 758 N N . VAL A 1 100 ? -11.164 -14.861 12.360 1.00 45.59 100 VAL A N 1
ATOM 759 C CA . VAL A 1 100 ? -10.088 -13.902 12.065 1.00 45.59 100 VAL A CA 1
ATOM 760 C C . VAL A 1 100 ? -8.726 -14.446 12.482 1.00 45.59 100 VAL A C 1
ATOM 762 O O . VAL A 1 100 ? -8.621 -15.294 13.374 1.00 45.59 100 VAL A O 1
ATOM 765 N N . TYR A 1 101 ? -7.673 -13.921 11.859 1.00 48.16 101 TYR A N 1
ATOM 766 C CA . TYR A 1 101 ? -6.308 -14.138 12.323 1.00 48.16 101 TYR A CA 1
ATOM 767 C C . TYR A 1 101 ? -6.005 -13.145 13.451 1.00 48.16 101 TYR A C 1
ATOM 769 O O . TYR A 1 101 ? -6.234 -11.935 13.313 1.00 48.16 101 TYR A O 1
ATOM 777 N N . LEU A 1 102 ? -5.535 -13.663 14.588 1.00 47.41 102 LEU A N 1
ATOM 778 C CA . LEU A 1 102 ? -5.227 -12.861 15.769 1.00 47.41 102 LEU A CA 1
ATOM 779 C C . LEU A 1 102 ? -3.719 -12.680 15.905 1.00 47.41 102 LEU A C 1
ATOM 781 O O . LEU A 1 102 ? -2.958 -13.633 16.058 1.00 47.41 102 LEU A O 1
ATOM 785 N N . TYR A 1 103 ? -3.314 -11.418 15.897 1.00 44.34 103 TYR A N 1
ATOM 786 C CA . TYR A 1 103 ? -1.931 -10.995 15.958 1.00 44.34 103 TYR A CA 1
ATOM 787 C C . TYR A 1 103 ? -1.677 -10.380 17.341 1.00 44.34 103 TYR A C 1
ATOM 789 O O . TYR A 1 103 ? -2.031 -9.226 17.612 1.00 44.34 103 TYR A O 1
ATOM 797 N N . THR A 1 104 ? -1.067 -11.166 18.239 1.00 34.47 104 THR A N 1
ATOM 798 C CA . THR A 1 104 ? -0.537 -10.685 19.532 1.00 34.47 104 THR A CA 1
ATOM 799 C C . THR A 1 104 ? 0.832 -10.084 19.275 1.00 34.47 104 THR A C 1
ATOM 801 O O . THR A 1 104 ? 1.884 -10.697 19.403 1.00 34.47 104 THR A O 1
ATOM 804 N N . VAL A 1 105 ? 0.775 -8.875 18.758 1.00 27.78 105 VAL A N 1
ATOM 805 C CA . VAL A 1 105 ? 1.762 -8.376 17.824 1.00 27.78 105 VAL A CA 1
ATOM 806 C C . VAL A 1 105 ? 1.895 -6.910 18.130 1.00 27.78 105 VAL A C 1
ATOM 808 O O . VAL A 1 105 ? 0.902 -6.177 18.108 1.00 27.78 105 VAL A O 1
ATOM 811 N N . GLU A 1 106 ? 3.121 -6.445 18.325 1.00 37.03 106 GLU A N 1
ATOM 812 C CA . GLU A 1 106 ? 3.393 -5.032 18.151 1.00 37.03 106 GLU A CA 1
ATOM 813 C C . GLU A 1 106 ? 3.380 -4.741 16.620 1.00 37.03 106 GLU A C 1
ATOM 815 O O . GLU A 1 106 ? 4.436 -4.600 16.020 1.00 37.03 106 GLU A O 1
ATOM 820 N N . LEU A 1 107 ? 2.146 -4.740 16.046 1.00 29.62 107 LEU A N 1
ATOM 821 C CA . LEU A 1 107 ? 1.509 -4.442 14.708 1.00 29.62 107 LEU A CA 1
ATOM 822 C C . LEU A 1 107 ? 2.289 -4.744 13.380 1.00 29.62 107 LEU A C 1
ATOM 824 O O . LEU A 1 107 ? 3.511 -4.815 13.447 1.00 29.62 107 LEU A O 1
ATOM 828 N N . PRO A 1 108 ? 1.698 -4.810 12.136 1.00 35.44 108 PRO A N 1
ATOM 829 C CA . PRO A 1 108 ? 0.296 -4.690 11.637 1.00 35.44 108 PRO A CA 1
ATOM 830 C C . PRO A 1 108 ? -0.189 -5.734 10.525 1.00 35.44 108 PRO A C 1
ATOM 832 O O . PRO A 1 108 ? -0.140 -6.915 10.824 1.00 35.44 108 PRO A O 1
ATOM 835 N N . GLY A 1 109 ? -0.711 -5.307 9.322 1.00 40.56 109 GLY A N 1
ATOM 836 C CA . GLY A 1 109 ? -1.697 -5.901 8.309 1.00 40.56 109 GLY A CA 1
ATOM 837 C C . GLY A 1 109 ? -1.414 -7.174 7.427 1.00 40.56 109 GLY A C 1
ATOM 838 O O . GLY A 1 109 ? -0.615 -8.008 7.813 1.00 40.56 109 GLY A O 1
ATOM 839 N N . SER A 1 110 ? -1.930 -7.501 6.212 1.00 30.34 110 SER A N 1
ATOM 840 C CA . SER A 1 110 ? -2.865 -7.073 5.111 1.00 30.34 110 SER A CA 1
ATOM 841 C C . SER A 1 110 ? -2.954 -8.293 4.096 1.00 30.34 110 SER A C 1
ATOM 843 O O . SER A 1 110 ? -2.115 -9.174 4.222 1.00 30.34 110 SER A O 1
ATOM 845 N N . LEU A 1 111 ? -3.760 -8.597 3.045 1.00 28.05 111 LEU A N 1
ATOM 846 C CA . LEU A 1 111 ? -4.899 -8.151 2.192 1.00 28.05 111 LEU A CA 1
ATOM 847 C C . LEU A 1 111 ? -5.400 -9.423 1.358 1.00 28.05 111 LEU A C 1
ATOM 849 O O . LEU A 1 111 ? -5.062 -10.520 1.787 1.00 28.05 111 LEU A O 1
ATOM 853 N N . ASN A 1 112 ? -6.058 -9.322 0.162 1.00 33.09 112 ASN A N 1
ATOM 854 C CA . ASN A 1 112 ? -6.547 -10.386 -0.828 1.00 33.09 112 ASN A CA 1
ATOM 855 C C . ASN A 1 112 ? -7.996 -10.876 -0.611 1.00 33.09 112 ASN A C 1
ATOM 857 O O . ASN A 1 112 ? -8.330 -11.020 0.540 1.00 33.09 112 ASN A O 1
ATOM 861 N N . AL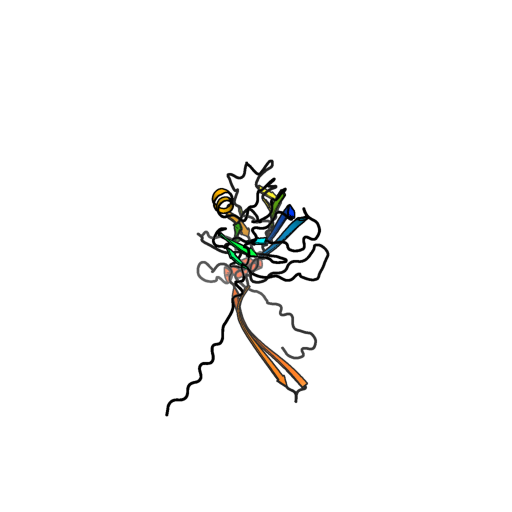A A 1 113 ? -8.896 -11.202 -1.572 1.00 29.34 113 ALA A N 1
ATOM 862 C CA . ALA A 1 113 ? -8.918 -11.395 -3.049 1.00 29.34 113 ALA A CA 1
ATOM 863 C C . ALA A 1 113 ? -10.386 -11.556 -3.602 1.00 29.34 113 ALA A C 1
ATOM 865 O O . ALA A 1 113 ? -11.234 -11.973 -2.820 1.00 29.34 113 ALA A O 1
ATOM 866 N N . ASN A 1 114 ? -10.805 -11.481 -4.895 1.00 31.08 114 ASN A N 1
ATOM 867 C CA . ASN A 1 114 ? -10.426 -10.825 -6.187 1.00 31.08 114 ASN A CA 1
ATOM 868 C C . ASN A 1 114 ? -11.440 -11.255 -7.327 1.00 31.08 114 ASN A C 1
ATOM 870 O O . ASN A 1 114 ? -11.527 -12.457 -7.569 1.00 31.08 114 ASN A O 1
ATOM 874 N N . THR A 1 115 ? -12.142 -10.385 -8.105 1.00 30.39 115 THR A N 1
ATOM 875 C CA . THR A 1 115 ? -12.673 -10.682 -9.502 1.00 30.39 115 THR A CA 1
ATOM 876 C C . THR A 1 115 ? -13.253 -9.461 -10.289 1.00 30.39 115 THR A C 1
ATOM 878 O O . THR A 1 115 ? -13.391 -8.371 -9.731 1.00 30.39 115 THR A O 1
ATOM 881 N N . SER A 1 116 ? -13.513 -9.587 -11.617 1.00 26.52 116 SER A N 1
ATOM 882 C CA . SER A 1 116 ? -13.420 -8.468 -12.605 1.00 26.52 116 SER A CA 1
ATOM 883 C C . SER A 1 116 ? -14.353 -8.467 -13.857 1.00 26.52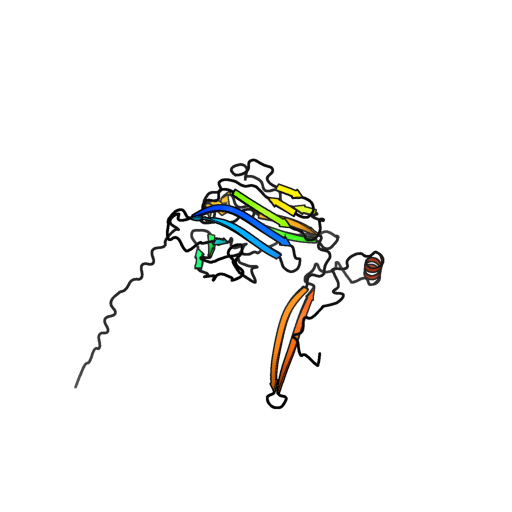 116 SER A C 1
ATOM 885 O O . SER A 1 116 ? -15.042 -9.443 -14.151 1.00 26.52 116 SER A O 1
ATOM 887 N N . THR A 1 117 ? -14.349 -7.364 -14.642 1.00 24.66 117 THR A N 1
ATOM 888 C CA . THR A 1 117 ? -14.763 -7.270 -16.080 1.00 24.66 117 THR A CA 1
ATOM 889 C C . THR A 1 117 ? -14.198 -5.991 -16.771 1.00 24.66 117 THR A C 1
ATOM 891 O O . THR A 1 117 ? -13.491 -5.233 -16.115 1.00 24.66 117 THR A O 1
ATOM 894 N N . ASN A 1 118 ? -14.411 -5.764 -18.089 1.00 26.66 118 ASN A N 1
ATOM 895 C CA . ASN A 1 118 ? -13.542 -4.919 -18.959 1.00 26.66 118 ASN A CA 1
ATOM 896 C C . ASN A 1 118 ? -14.193 -3.692 -19.659 1.00 26.66 118 ASN A C 1
ATOM 898 O O . ASN A 1 118 ? -15.328 -3.786 -20.123 1.00 26.66 118 ASN A O 1
ATOM 902 N N . LEU A 1 119 ? -13.390 -2.645 -19.938 1.00 25.06 119 LEU A N 1
ATOM 903 C CA . LEU A 1 119 ? -13.593 -1.634 -21.006 1.00 25.06 119 LEU A CA 1
ATOM 904 C C . LEU A 1 119 ? -12.225 -1.198 -21.620 1.00 25.06 119 LEU A C 1
ATOM 906 O O . LEU A 1 119 ? -11.193 -1.784 -21.294 1.00 25.06 119 LEU A O 1
ATOM 910 N N . LYS A 1 120 ? -12.208 -0.287 -22.610 1.00 40.50 120 LYS A N 1
ATOM 911 C CA . LYS A 1 120 ? -11.025 0.171 -23.372 1.00 40.50 120 LYS A CA 1
ATOM 912 C C . LYS A 1 120 ? -10.611 1.579 -22.895 1.00 40.50 120 LYS A C 1
ATOM 914 O O . LYS A 1 120 ? -11.003 2.571 -23.502 1.00 40.50 120 LYS A O 1
ATOM 919 N N . ASP A 1 121 ? -9.812 1.647 -21.836 1.00 55.22 121 ASP A N 1
ATOM 920 C CA . ASP A 1 121 ? -9.541 2.876 -21.069 1.00 55.22 121 ASP A CA 1
ATOM 921 C C . ASP A 1 121 ? -8.033 3.119 -20.835 1.00 55.22 121 ASP A C 1
ATOM 923 O O . ASP A 1 121 ? -7.221 2.239 -21.147 1.00 55.22 121 ASP A O 1
ATOM 927 N N . PRO A 1 122 ? -7.619 4.298 -20.314 1.00 68.88 122 PRO A N 1
ATOM 928 C CA . PRO A 1 122 ? -6.307 4.461 -19.674 1.00 68.88 122 PRO A CA 1
ATOM 929 C C . PRO A 1 122 ? -6.056 3.400 -18.588 1.00 68.88 122 PRO A C 1
ATOM 931 O O . PRO A 1 122 ? -6.984 2.753 -18.104 1.00 68.88 122 PRO A O 1
ATOM 934 N N . GLN A 1 123 ? -4.791 3.212 -18.197 1.00 79.94 123 GLN A N 1
ATOM 935 C CA . GLN A 1 123 ? -4.455 2.236 -17.161 1.00 79.94 123 GLN A CA 1
ATOM 936 C C . GLN A 1 123 ? -5.045 2.670 -15.814 1.00 79.94 123 GLN A C 1
ATOM 938 O O . GLN A 1 123 ? -4.655 3.692 -15.251 1.00 79.94 123 GLN A O 1
ATOM 943 N N . SER A 1 124 ? -5.946 1.846 -15.287 1.00 85.19 124 SER A N 1
ATOM 944 C CA . SER A 1 124 ? -6.637 2.085 -14.025 1.00 85.19 124 SER A CA 1
ATOM 945 C C . SER A 1 124 ? -6.725 0.797 -13.214 1.00 85.19 124 SER A C 1
ATOM 947 O O . SER A 1 124 ? -6.850 -0.297 -13.768 1.00 85.19 124 SER A O 1
ATOM 949 N N . PHE A 1 125 ? -6.657 0.924 -11.890 1.00 86.62 125 PHE A N 1
ATOM 950 C CA . PHE A 1 125 ? -6.658 -0.198 -10.957 1.00 86.62 125 PHE A CA 1
ATOM 951 C C . PHE A 1 125 ? -7.827 -0.127 -9.986 1.00 86.62 125 PHE A C 1
ATOM 953 O O . PHE A 1 125 ? -8.242 0.948 -9.551 1.00 86.62 125 PHE A O 1
ATOM 960 N N . LYS A 1 126 ? -8.340 -1.304 -9.627 1.00 88.44 126 LYS A N 1
ATOM 961 C CA . LYS A 1 126 ? -9.336 -1.498 -8.576 1.00 88.44 126 LYS A CA 1
ATOM 962 C C . LYS A 1 126 ? -8.601 -1.957 -7.317 1.00 88.44 126 LYS A C 1
ATOM 964 O O . LYS A 1 126 ? -8.141 -3.092 -7.254 1.00 88.44 126 LYS A O 1
ATOM 969 N N . TYR A 1 127 ? -8.464 -1.070 -6.338 1.00 88.81 127 TYR A N 1
ATOM 970 C CA . TYR A 1 127 ? -8.092 -1.467 -4.984 1.00 88.81 127 TYR A CA 1
ATOM 971 C C . TYR A 1 127 ? -9.329 -1.995 -4.252 1.00 88.81 127 TYR A C 1
ATOM 973 O O . TYR A 1 127 ? -10.429 -1.485 -4.464 1.00 88.81 127 TYR A O 1
ATOM 981 N N . GLU A 1 128 ? -9.140 -2.997 -3.399 1.00 88.81 128 GLU A N 1
ATOM 982 C CA . GLU A 1 128 ? -10.186 -3.684 -2.641 1.00 88.81 128 GLU A CA 1
ATOM 983 C C . GLU A 1 128 ? -9.689 -3.975 -1.223 1.00 88.81 128 GLU A C 1
ATOM 985 O O . GLU A 1 128 ? -8.588 -4.518 -1.073 1.00 88.81 128 GLU A O 1
ATOM 990 N N . ALA A 1 129 ? -10.499 -3.621 -0.221 1.00 86.19 129 ALA A N 1
ATOM 991 C CA . ALA A 1 129 ? -10.247 -3.844 1.203 1.00 86.19 129 ALA A CA 1
ATOM 992 C C . ALA A 1 129 ? -11.557 -3.831 2.010 1.00 86.19 129 ALA A C 1
ATOM 994 O O . ALA A 1 129 ? -12.582 -3.332 1.548 1.00 86.19 129 ALA A O 1
ATOM 995 N N . GLU A 1 130 ? -11.506 -4.301 3.252 1.00 87.81 130 GLU A N 1
ATOM 996 C CA . GLU A 1 130 ? -12.621 -4.197 4.197 1.00 87.81 130 GLU A CA 1
ATOM 997 C C . GLU A 1 130 ? -12.846 -2.745 4.674 1.00 87.81 130 GLU A C 1
ATOM 999 O O . GLU A 1 130 ? -11.910 -1.942 4.701 1.00 87.81 130 GLU A O 1
ATOM 1004 N N . LEU A 1 131 ? -14.070 -2.377 5.068 1.00 88.62 131 LEU A N 1
ATOM 1005 C CA . LEU A 1 131 ? -14.459 -1.006 5.436 1.00 88.62 131 LEU A CA 1
ATOM 1006 C C . LEU A 1 131 ? -13.984 -0.579 6.832 1.00 88.62 131 LEU A C 1
ATOM 1008 O O . LEU A 1 131 ? -13.351 0.479 6.993 1.00 88.62 131 LEU A O 1
ATOM 1012 N N . LEU A 1 132 ? -14.334 -1.382 7.834 1.00 88.50 132 LEU A N 1
ATOM 1013 C CA . LEU A 1 132 ? -13.978 -1.189 9.235 1.00 88.50 132 LEU A CA 1
ATOM 1014 C C . LEU A 1 132 ? -12.644 -1.878 9.537 1.00 88.50 132 LEU A C 1
ATOM 1016 O O . LEU A 1 132 ? -12.184 -2.722 8.773 1.00 88.50 132 LEU A O 1
ATOM 1020 N N . VAL A 1 133 ? -12.005 -1.476 10.633 1.00 86.06 133 VAL A N 1
ATOM 1021 C CA . VAL A 1 133 ? -10.783 -2.107 11.143 1.00 86.06 133 VAL A CA 1
ATOM 1022 C C . VAL A 1 133 ? -11.204 -2.984 12.312 1.00 86.06 133 VAL A C 1
ATOM 1024 O O . VAL A 1 133 ? -11.857 -2.507 13.243 1.00 86.06 133 VAL A O 1
ATOM 1027 N N . LEU A 1 134 ? -10.870 -4.268 12.238 1.00 87.50 134 LEU A N 1
ATOM 1028 C CA . LEU A 1 134 ? -11.264 -5.236 13.251 1.00 87.50 134 LEU A CA 1
ATOM 1029 C C . LEU A 1 134 ? -10.401 -5.056 14.506 1.00 87.50 134 LEU A C 1
ATOM 1031 O O . LEU A 1 134 ? -9.188 -4.860 14.432 1.00 87.50 134 LEU A O 1
ATOM 1035 N N . SER A 1 135 ? -11.031 -5.078 15.677 1.00 85.81 135 SER A N 1
ATOM 1036 C CA . SER A 1 135 ? -10.349 -4.897 16.955 1.00 85.81 135 SER A CA 1
ATOM 1037 C C . SER A 1 135 ? -11.041 -5.691 18.063 1.00 85.81 135 SER A C 1
ATOM 1039 O O . SER A 1 135 ? -12.272 -5.683 18.128 1.00 85.81 135 SER A O 1
ATOM 1041 N N . PRO A 1 136 ? -10.289 -6.345 18.967 1.00 86.06 136 PRO A N 1
ATOM 1042 C CA . PRO A 1 136 ? -10.867 -6.952 20.165 1.00 86.06 136 PRO A CA 1
ATOM 1043 C C . PRO A 1 136 ? -11.320 -5.901 21.196 1.00 86.06 136 PRO A C 1
ATOM 1045 O O . PRO A 1 136 ? -12.043 -6.236 22.128 1.00 86.06 136 PRO A O 1
ATOM 1048 N N . TYR A 1 137 ? -10.935 -4.629 21.032 1.00 85.75 137 TYR A N 1
ATOM 1049 C CA . TYR A 1 137 ? -11.284 -3.542 21.945 1.00 85.75 137 TYR A CA 1
ATOM 1050 C C . TYR A 1 137 ? -12.376 -2.637 21.359 1.00 85.75 137 TYR A C 1
ATOM 1052 O O . TYR A 1 137 ? -12.381 -2.317 20.165 1.00 85.75 137 TYR A O 1
ATOM 1060 N N . LYS A 1 138 ? -13.265 -2.142 22.228 1.00 88.62 138 LYS A N 1
ATOM 1061 C CA . LYS A 1 138 ? -14.240 -1.094 21.889 1.00 88.62 138 LYS A CA 1
ATOM 1062 C C . LYS A 1 138 ? -13.526 0.130 21.297 1.00 88.62 138 LYS A C 1
ATOM 1064 O O . LYS A 1 138 ? -12.502 0.573 21.821 1.00 88.62 138 LYS A O 1
ATOM 1069 N N . THR A 1 139 ? -14.097 0.697 20.234 1.00 87.00 139 THR A N 1
ATOM 1070 C CA . THR A 1 139 ? -13.519 1.823 19.488 1.00 87.00 139 THR A CA 1
ATOM 1071 C C . THR A 1 139 ? -14.456 3.030 19.478 1.00 87.00 139 THR A C 1
ATOM 1073 O O . THR A 1 139 ? -15.545 2.991 18.909 1.00 87.00 139 THR A O 1
ATOM 1076 N N . ALA A 1 140 ? -14.026 4.135 20.087 1.00 89.12 140 ALA A N 1
ATOM 1077 C CA . ALA A 1 140 ? -14.831 5.349 20.211 1.00 89.12 140 ALA A CA 1
ATOM 1078 C C . ALA A 1 140 ? -14.999 6.099 18.876 1.00 89.12 140 ALA A C 1
ATOM 1080 O O . ALA A 1 140 ? -16.095 6.584 18.597 1.00 89.12 140 ALA A O 1
ATOM 1081 N N . VAL A 1 141 ? -13.948 6.166 18.043 1.00 91.31 141 VAL A N 1
ATOM 1082 C CA . VAL A 1 141 ? -13.989 6.760 16.692 1.00 91.31 141 VAL A CA 1
ATOM 1083 C C . VAL A 1 141 ? -13.115 5.966 15.712 1.00 91.31 141 VAL A C 1
ATOM 1085 O O . VAL A 1 141 ? -11.957 5.686 16.014 1.00 91.31 141 VAL A O 1
ATOM 1088 N N . GLN A 1 142 ? -13.601 5.684 14.502 1.00 90.62 142 GLN A N 1
ATOM 1089 C CA . GLN A 1 142 ? -12.788 5.189 13.383 1.00 90.62 142 GLN A CA 1
ATOM 1090 C C . GLN A 1 142 ? -12.915 6.089 12.140 1.00 90.62 142 GLN A C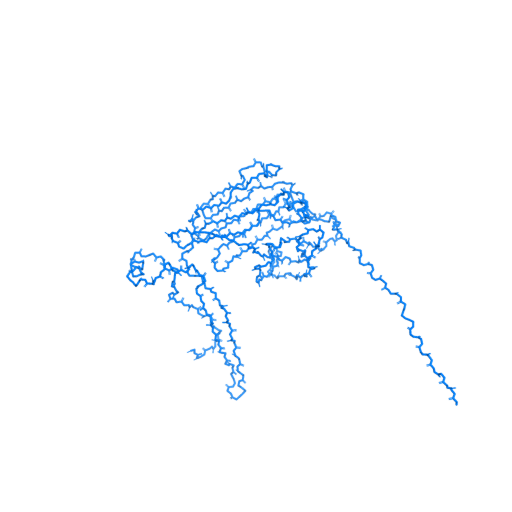 1
ATOM 1092 O O . GLN A 1 142 ? -13.988 6.604 11.828 1.00 90.62 142 GLN A O 1
ATOM 1097 N N . ARG A 1 143 ? -11.825 6.223 11.371 1.00 92.25 143 ARG A N 1
ATOM 1098 C CA . ARG A 1 143 ? -11.830 6.760 10.000 1.00 92.25 143 ARG A CA 1
ATOM 1099 C C . ARG A 1 143 ? -10.852 5.998 9.092 1.00 92.25 143 ARG A C 1
ATOM 1101 O O . ARG A 1 143 ? -9.712 5.754 9.484 1.00 92.25 143 ARG A O 1
ATOM 1108 N N . THR A 1 144 ? -11.261 5.682 7.862 1.00 91.31 144 THR A N 1
ATOM 1109 C CA . THR A 1 144 ? -10.381 5.107 6.822 1.00 91.31 144 THR A CA 1
ATOM 1110 C C . THR A 1 144 ? -10.154 6.145 5.720 1.00 91.31 144 THR A C 1
ATOM 1112 O O . THR A 1 144 ? -11.112 6.692 5.184 1.00 91.31 144 THR A O 1
ATOM 1115 N N . LYS A 1 145 ? -8.901 6.427 5.359 1.00 93.25 145 LYS A N 1
ATOM 1116 C CA . LYS A 1 145 ? -8.510 7.307 4.247 1.00 93.25 145 LYS A CA 1
ATOM 1117 C C . LYS A 1 145 ? -7.811 6.493 3.166 1.00 93.25 145 LYS A C 1
ATOM 1119 O O . LYS A 1 145 ? -6.899 5.740 3.482 1.00 93.25 145 LYS A O 1
ATOM 1124 N N . ILE A 1 146 ? -8.179 6.683 1.905 1.00 92.56 146 ILE A N 1
ATOM 1125 C CA . ILE A 1 146 ? -7.521 6.069 0.748 1.00 92.56 146 ILE A CA 1
ATOM 1126 C C . ILE A 1 146 ? -7.010 7.188 -0.160 1.00 92.56 146 ILE A C 1
ATOM 1128 O O . ILE A 1 146 ? -7.799 8.007 -0.630 1.00 92.56 146 ILE A O 1
ATOM 1132 N N . LYS A 1 147 ? -5.695 7.237 -0.381 1.00 93.56 147 LYS A N 1
ATOM 1133 C CA . LYS A 1 147 ? -5.019 8.184 -1.273 1.00 93.56 147 LYS A CA 1
ATOM 1134 C C . LYS A 1 147 ? -4.663 7.485 -2.584 1.00 93.56 147 LYS A C 1
ATOM 1136 O O . LYS A 1 147 ? -3.839 6.569 -2.584 1.00 93.56 147 LYS A O 1
ATOM 1141 N N . SER A 1 148 ? -5.241 7.931 -3.695 1.00 89.06 148 SER A N 1
ATOM 1142 C CA . SER A 1 148 ? -4.738 7.607 -5.032 1.00 89.06 148 SER A CA 1
ATOM 1143 C C . SER A 1 148 ? -3.554 8.524 -5.394 1.00 89.06 148 SER A C 1
ATOM 1145 O O . SER A 1 148 ? -3.471 9.644 -4.886 1.00 89.06 148 SER A O 1
ATOM 1147 N N . PRO A 1 149 ? -2.628 8.095 -6.271 1.00 87.44 149 PRO A N 1
ATOM 1148 C CA . PRO A 1 149 ? -1.488 8.919 -6.685 1.00 87.44 149 PRO A CA 1
ATOM 1149 C C . PRO A 1 149 ? -1.888 9.982 -7.723 1.00 87.44 149 PRO A C 1
ATOM 1151 O O . PRO A 1 149 ? -1.193 10.976 -7.901 1.00 87.44 149 PRO A O 1
ATOM 1154 N N . SER A 1 150 ? -3.037 9.791 -8.377 1.00 84.94 150 SER A N 1
ATOM 1155 C CA . SER A 1 150 ? -3.684 10.736 -9.287 1.00 84.94 150 SER A CA 1
ATOM 1156 C C . SER A 1 150 ? -5.076 11.107 -8.752 1.00 84.94 150 SER A C 1
ATOM 1158 O O . SER A 1 150 ? -5.751 10.243 -8.183 1.00 84.94 150 SER A O 1
ATOM 1160 N N . PRO A 1 151 ? -5.575 12.347 -8.941 1.00 87.94 151 PRO A N 1
ATOM 1161 C CA . PRO A 1 151 ? -6.961 12.715 -8.621 1.00 87.94 151 PRO A CA 1
ATOM 1162 C C . PRO A 1 151 ? -8.011 12.023 -9.516 1.00 87.94 151 PRO A C 1
ATOM 1164 O O . PRO A 1 151 ? -9.214 12.143 -9.256 1.00 87.94 151 PRO A O 1
ATOM 1167 N N . ALA A 1 152 ? -7.577 11.278 -10.541 1.00 85.94 152 ALA A N 1
ATOM 1168 C CA . ALA A 1 152 ? -8.403 10.473 -11.439 1.00 85.94 152 ALA A CA 1
ATOM 1169 C C . ALA A 1 152 ? -9.003 9.216 -10.762 1.00 85.94 152 ALA A C 1
ATOM 1171 O O . ALA A 1 152 ? -8.798 8.088 -11.201 1.00 85.94 152 ALA A O 1
ATOM 1172 N N . VAL A 1 153 ? -9.771 9.400 -9.686 1.00 86.81 153 VAL A N 1
ATOM 1173 C CA . VAL A 1 153 ? -10.653 8.356 -9.135 1.00 86.81 153 VAL A CA 1
ATOM 1174 C C . VAL A 1 153 ? -11.926 8.300 -9.979 1.00 86.81 153 VAL A C 1
ATOM 1176 O O . VAL A 1 153 ? -12.703 9.262 -9.961 1.00 86.81 153 VAL A O 1
ATOM 1179 N N . HIS A 1 154 ? -12.130 7.177 -10.671 1.00 84.44 154 HIS A N 1
ATOM 1180 C CA . HIS A 1 154 ? -13.275 6.896 -11.541 1.00 84.44 154 HIS A CA 1
ATOM 1181 C C . HIS A 1 154 ? -14.527 6.510 -10.747 1.00 84.44 154 HIS A C 1
ATOM 1183 O O . HIS A 1 154 ? -15.614 7.003 -11.03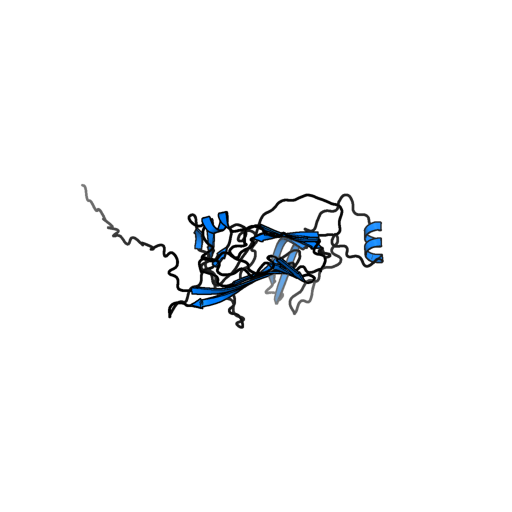0 1.00 84.44 154 HIS A O 1
ATOM 1189 N N . SER A 1 155 ? -14.376 5.637 -9.748 1.00 86.31 155 SER A N 1
ATOM 1190 C CA . SER A 1 155 ? -15.461 5.224 -8.854 1.00 86.31 155 SER A CA 1
ATOM 1191 C C . SER A 1 155 ? -14.925 4.761 -7.501 1.00 86.31 155 SER A C 1
ATOM 1193 O O . SER A 1 155 ? -13.744 4.446 -7.345 1.00 86.31 155 SER A O 1
ATOM 1195 N N . TYR A 1 156 ? -15.802 4.745 -6.505 1.00 90.31 156 TYR A N 1
ATOM 1196 C CA . TYR A 1 156 ? -15.551 4.215 -5.170 1.00 90.31 156 TYR A CA 1
ATOM 1197 C C . TYR A 1 156 ? -16.865 3.656 -4.614 1.00 90.31 156 TYR A C 1
ATOM 1199 O O . TYR A 1 156 ? -17.940 4.106 -5.012 1.00 90.31 156 TYR A O 1
ATOM 1207 N N . THR A 1 157 ? -16.791 2.663 -3.731 1.00 88.62 157 THR A N 1
ATOM 1208 C CA . THR A 1 157 ? -17.977 2.123 -3.051 1.00 88.62 157 THR A CA 1
ATOM 1209 C C . THR A 1 157 ? -18.555 3.162 -2.089 1.00 88.62 157 THR A C 1
ATOM 1211 O O . THR A 1 157 ? -17.811 3.770 -1.326 1.00 88.62 157 THR A O 1
ATOM 1214 N N . THR A 1 158 ? -19.877 3.315 -2.056 1.00 88.06 158 THR A N 1
ATOM 1215 C CA . THR A 1 158 ? -20.586 3.924 -0.919 1.00 88.06 158 THR A CA 1
ATOM 1216 C C . THR A 1 158 ? -21.205 2.779 -0.116 1.00 88.06 158 THR A C 1
ATOM 1218 O O . THR A 1 158 ? -22.056 2.085 -0.667 1.00 88.06 158 THR A O 1
ATOM 1221 N N . PRO A 1 159 ? -20.753 2.498 1.118 1.00 82.75 159 PRO A N 1
ATOM 1222 C CA . PRO A 1 159 ? -21.310 1.411 1.917 1.00 82.75 159 PRO A CA 1
ATOM 1223 C C . PRO A 1 159 ? -22.638 1.820 2.568 1.00 82.75 159 PRO A C 1
ATOM 1225 O O . PRO A 1 159 ? -22.810 2.968 2.969 1.00 82.75 159 PRO A O 1
ATOM 1228 N N . GLU A 1 160 ? -23.550 0.859 2.704 1.00 82.19 160 GLU A N 1
ATOM 1229 C CA . GLU A 1 160 ? -24.898 1.037 3.261 1.00 82.19 160 GLU A CA 1
ATOM 1230 C C . GLU A 1 160 ? -25.082 0.203 4.545 1.00 82.19 160 GLU A C 1
ATOM 1232 O O . GLU A 1 160 ? -24.409 -0.817 4.741 1.00 82.19 160 GLU A O 1
ATOM 1237 N N . GLY A 1 161 ? -26.005 0.622 5.420 1.00 77.88 161 GLY A N 1
ATOM 1238 C CA . GLY A 1 161 ? -26.347 -0.099 6.655 1.00 77.88 161 GLY A CA 1
ATOM 1239 C C . GLY A 1 161 ? -25.365 0.093 7.820 1.00 77.88 161 GLY A C 1
ATOM 1240 O O . GLY A 1 161 ? -25.239 -0.797 8.661 1.00 77.88 161 GLY A O 1
ATOM 1241 N N . LEU A 1 162 ? -24.659 1.231 7.861 1.00 77.00 162 LEU A N 1
ATOM 1242 C CA . LEU A 1 162 ? -23.794 1.658 8.976 1.00 77.00 162 LEU A CA 1
ATOM 1243 C C . LEU A 1 162 ? -24.353 2.883 9.732 1.00 77.00 162 LEU A C 1
ATOM 1245 O O . LEU A 1 162 ? -23.621 3.547 10.466 1.00 77.00 162 LEU A O 1
ATOM 1249 N N . ASP A 1 163 ? -25.648 3.165 9.575 1.00 78.44 163 ASP A N 1
ATOM 1250 C CA . ASP A 1 163 ? -26.326 4.327 10.169 1.00 78.44 163 ASP A CA 1
ATOM 1251 C C . ASP A 1 163 ? -26.221 4.338 11.708 1.00 78.44 163 ASP A C 1
ATOM 1253 O O . ASP A 1 163 ? -26.011 5.389 12.308 1.00 78.44 163 ASP A O 1
ATOM 1257 N N . ASP A 1 164 ? -26.220 3.154 12.337 1.00 81.44 164 ASP A N 1
ATOM 1258 C CA . ASP A 1 164 ? -25.983 2.948 13.780 1.00 81.44 164 ASP A CA 1
ATOM 1259 C C . ASP A 1 164 ? -24.674 3.581 14.295 1.00 81.44 164 ASP A C 1
ATOM 1261 O O . ASP A 1 164 ? -24.540 3.874 15.485 1.00 81.44 164 ASP A O 1
ATOM 1265 N N . PHE A 1 165 ? -23.686 3.751 13.409 1.00 81.38 165 PHE A N 1
ATOM 1266 C CA . PHE A 1 165 ? -22.332 4.186 13.740 1.00 81.38 165 PHE A CA 1
ATOM 1267 C C . PHE A 1 165 ? -21.969 5.549 13.141 1.00 81.38 165 PHE A C 1
ATOM 1269 O O . PHE A 1 165 ? -20.829 5.977 13.318 1.00 81.38 165 PHE A O 1
ATOM 1276 N N . THR A 1 166 ? -22.851 6.241 12.412 1.00 82.50 166 THR A N 1
ATOM 1277 C CA . THR A 1 166 ? -22.457 7.445 11.659 1.00 82.50 166 THR A CA 1
ATOM 1278 C C . THR A 1 166 ? -23.451 8.600 11.786 1.00 82.50 166 THR A C 1
ATOM 1280 O O . THR A 1 166 ? -24.657 8.443 11.642 1.00 82.50 166 THR A O 1
ATOM 1283 N N . THR A 1 167 ? -22.919 9.789 12.072 1.00 76.88 167 THR A N 1
ATOM 1284 C CA . THR A 1 167 ? -23.693 11.037 12.232 1.00 76.88 167 THR A CA 1
ATOM 1285 C C . THR A 1 167 ? -23.518 11.980 11.036 1.00 76.88 167 THR A C 1
ATOM 1287 O O . THR A 1 167 ? -24.331 12.873 10.819 1.00 76.88 167 THR A O 1
ATOM 1290 N N . ASP A 1 168 ? -22.441 11.779 10.274 1.00 76.81 168 ASP A N 1
ATOM 1291 C CA . ASP A 1 168 ? -21.999 12.612 9.156 1.00 76.81 168 ASP A CA 1
ATOM 1292 C C . ASP A 1 168 ? -22.150 11.851 7.822 1.00 76.81 168 ASP A C 1
ATOM 1294 O O . ASP A 1 168 ? -22.604 10.711 7.759 1.00 76.81 168 ASP A O 1
ATOM 1298 N N . SER A 1 169 ? -21.703 12.455 6.719 1.00 78.31 169 SER A N 1
ATOM 1299 C CA . SER A 1 169 ? -21.563 11.767 5.432 1.00 78.31 169 SER A CA 1
ATOM 1300 C C . SER A 1 169 ? -20.602 10.567 5.517 1.00 78.31 169 SER A C 1
ATOM 1302 O O . SER A 1 169 ? -19.393 10.754 5.686 1.00 78.31 169 SER A O 1
ATOM 1304 N N . ILE A 1 170 ? -21.134 9.359 5.295 1.00 83.44 170 ILE A N 1
ATOM 1305 C CA . ILE A 1 170 ? -20.435 8.055 5.303 1.00 83.44 170 ILE A CA 1
ATOM 1306 C C . ILE A 1 170 ? -19.117 8.066 4.511 1.00 83.44 170 ILE A C 1
ATOM 1308 O O . ILE A 1 170 ? -18.116 7.490 4.944 1.00 83.44 170 ILE A O 1
ATOM 1312 N N . VAL A 1 171 ? -19.104 8.719 3.344 1.00 89.06 171 VAL A N 1
ATOM 1313 C CA . VAL A 1 171 ? -17.932 8.831 2.469 1.00 89.06 171 VAL A CA 1
ATOM 1314 C C . VAL A 1 171 ? -17.800 10.241 1.893 1.00 89.06 171 VAL A C 1
ATOM 1316 O O . VAL A 1 171 ? -18.780 10.865 1.491 1.00 89.06 171 VAL A O 1
ATOM 1319 N N . THR A 1 172 ? -16.567 10.746 1.826 1.00 91.69 172 THR A N 1
ATOM 1320 C CA . THR A 1 172 ? -16.219 12.047 1.234 1.00 91.69 172 THR A CA 1
ATOM 1321 C C . THR A 1 172 ? -15.015 11.916 0.300 1.00 91.69 172 THR A C 1
ATOM 1323 O O . THR A 1 172 ? -14.056 11.206 0.604 1.00 91.69 172 THR A O 1
ATOM 1326 N N . LYS A 1 173 ? -15.032 12.611 -0.846 1.00 91.25 173 LYS A N 1
ATOM 1327 C CA . LYS A 1 173 ? -13.897 12.692 -1.785 1.00 91.25 173 LYS A CA 1
ATOM 1328 C C . LYS A 1 173 ? -13.337 14.114 -1.793 1.00 91.25 173 LYS A C 1
ATOM 1330 O O . LYS A 1 173 ? -14.060 15.061 -2.081 1.00 91.25 173 LYS A O 1
ATOM 1335 N N . SER A 1 174 ? -12.039 14.251 -1.537 1.00 91.50 174 SER A N 1
ATOM 1336 C CA . SER A 1 174 ? -11.287 15.504 -1.636 1.00 91.50 174 SER A CA 1
ATOM 1337 C C . SER A 1 174 ? -10.064 15.290 -2.529 1.00 91.50 174 SER A C 1
ATOM 1339 O O . SER A 1 174 ? -9.067 14.688 -2.124 1.00 91.50 174 SER A O 1
ATOM 1341 N N . GLY A 1 175 ? -10.171 15.718 -3.791 1.00 90.00 175 GLY A N 1
ATOM 1342 C CA . GLY A 1 175 ? -9.151 15.485 -4.818 1.00 90.00 175 GLY A CA 1
ATOM 1343 C C . GLY A 1 175 ? -8.839 13.995 -5.000 1.00 90.00 175 GLY A C 1
ATOM 1344 O O . GLY A 1 175 ? -9.705 13.219 -5.404 1.00 90.00 175 GLY A O 1
ATOM 1345 N N . ALA A 1 176 ? -7.598 13.617 -4.684 1.00 90.44 176 ALA A N 1
ATOM 1346 C CA . ALA A 1 176 ? -7.088 12.244 -4.726 1.00 90.44 176 ALA A CA 1
ATOM 1347 C C . ALA A 1 176 ? -7.268 11.457 -3.406 1.00 90.44 176 ALA A C 1
ATOM 1349 O O . ALA A 1 176 ? -6.818 10.322 -3.300 1.00 90.44 176 ALA A O 1
ATOM 1350 N N . THR A 1 177 ? -7.890 12.042 -2.373 1.00 93.38 177 THR A N 1
ATOM 1351 C CA . THR A 1 177 ? -8.168 11.351 -1.100 1.00 93.38 177 THR A CA 1
ATOM 1352 C C . THR A 1 177 ? -9.657 11.061 -0.949 1.00 93.38 177 THR A C 1
ATOM 1354 O O . THR A 1 177 ? -10.482 11.973 -0.974 1.00 93.38 177 THR A O 1
ATOM 1357 N N . ILE A 1 178 ? -9.997 9.797 -0.724 1.00 93.75 178 ILE A N 1
ATOM 1358 C CA . ILE A 1 178 ? -11.330 9.332 -0.326 1.00 93.75 178 ILE A CA 1
ATOM 1359 C C . ILE A 1 178 ? -11.282 9.061 1.178 1.00 93.75 178 ILE A C 1
ATOM 1361 O O . ILE A 1 178 ? -10.319 8.476 1.669 1.00 93.75 178 ILE A O 1
ATOM 1365 N N . THR A 1 179 ? -12.288 9.497 1.927 1.00 93.38 179 THR A N 1
ATOM 1366 C CA . THR A 1 179 ? -12.378 9.301 3.378 1.00 93.38 179 THR A CA 1
ATOM 1367 C C . THR A 1 179 ? -13.712 8.661 3.727 1.00 93.38 179 THR A C 1
ATOM 1369 O O . THR A 1 179 ? -14.756 9.229 3.424 1.00 93.38 179 THR A O 1
ATOM 1372 N N . TYR A 1 180 ? -13.658 7.504 4.381 1.00 91.75 180 TYR A N 1
ATOM 1373 C CA . TYR A 1 180 ? -14.791 6.789 4.959 1.00 91.75 180 TYR A CA 1
ATOM 1374 C C . TYR A 1 180 ? -14.857 7.052 6.463 1.00 91.75 180 TYR A C 1
ATOM 1376 O O . TYR A 1 180 ? -13.837 6.953 7.161 1.00 91.75 180 TYR A O 1
ATOM 1384 N N . GLY A 1 181 ? -16.052 7.351 6.960 1.00 88.50 181 GLY A N 1
ATOM 1385 C CA . GLY A 1 181 ? -16.270 7.791 8.332 1.00 88.50 181 GLY A CA 1
ATOM 1386 C C . GLY A 1 181 ? -15.955 9.282 8.560 1.00 88.50 181 GLY A C 1
ATOM 1387 O O . GLY A 1 181 ? -15.319 9.962 7.745 1.00 88.50 181 GLY A O 1
ATOM 1388 N N . PRO A 1 182 ? -16.332 9.808 9.729 1.00 90.75 182 PRO A N 1
ATOM 1389 C CA . PRO A 1 182 ? -16.164 9.131 11.005 1.00 90.75 182 PRO A CA 1
ATOM 1390 C C . PRO A 1 182 ? -17.272 8.117 11.318 1.00 90.75 182 PRO A C 1
ATOM 1392 O O . PRO A 1 182 ? -18.451 8.354 11.065 1.00 90.75 182 PRO A O 1
ATOM 1395 N N . TYR A 1 183 ? -16.848 6.989 11.881 1.00 91.44 183 TYR A N 1
ATOM 1396 C CA . TYR A 1 183 ? -17.706 6.011 12.540 1.00 91.44 183 TYR A CA 1
ATOM 1397 C C . TYR A 1 183 ? -17.475 6.095 14.050 1.00 91.44 183 TYR A C 1
ATOM 1399 O O . TYR A 1 183 ? -16.339 6.316 14.471 1.00 91.44 183 TYR A O 1
ATOM 1407 N N . TYR A 1 184 ? -18.518 5.926 14.856 1.00 92.56 184 TYR A N 1
ATOM 1408 C CA . TYR A 1 184 ? -18.518 6.180 16.296 1.00 92.56 184 TYR A CA 1
ATOM 1409 C C . TYR A 1 184 ? -18.974 4.958 17.097 1.00 92.56 184 TYR A C 1
ATOM 1411 O O . TYR A 1 184 ? -19.838 4.211 16.652 1.00 92.56 184 TYR A O 1
ATOM 1419 N N . ASN A 1 185 ? -18.439 4.809 18.314 1.00 90.38 185 ASN A N 1
ATOM 1420 C CA . ASN A 1 185 ? -18.882 3.834 19.324 1.00 90.38 185 ASN A CA 1
ATOM 1421 C C . ASN A 1 185 ? -18.988 2.377 18.829 1.00 90.38 185 ASN A C 1
ATOM 1423 O O . ASN A 1 185 ? -19.890 1.642 19.229 1.00 90.38 185 ASN A O 1
ATOM 1427 N N . ILE A 1 186 ? -18.048 1.948 17.987 1.00 89.75 186 ILE A N 1
ATOM 1428 C CA . ILE A 1 186 ? -17.997 0.579 17.471 1.00 89.75 186 ILE A CA 1
ATOM 1429 C C . ILE A 1 186 ? -17.681 -0.377 18.646 1.00 89.75 186 ILE A C 1
ATOM 1431 O O . ILE A 1 186 ? -16.717 -0.129 19.385 1.00 89.75 186 ILE A O 1
ATOM 1435 N N . PRO A 1 187 ? -18.467 -1.451 18.861 1.00 90.69 187 PRO A N 1
ATOM 1436 C CA . PRO A 1 187 ? -18.161 -2.482 19.859 1.00 90.69 187 PRO A CA 1
ATOM 1437 C C . PRO A 1 187 ? -16.894 -3.278 19.473 1.00 90.69 187 PRO A C 1
ATOM 1439 O O . PRO A 1 187 ? -16.348 -3.057 18.391 1.00 90.69 187 PRO A O 1
ATOM 1442 N N . PRO A 1 188 ? -16.409 -4.206 20.321 1.00 87.94 188 PRO A N 1
ATOM 1443 C CA . PRO A 1 188 ? -15.421 -5.209 19.916 1.00 87.94 188 PRO A CA 1
ATOM 1444 C C . PRO A 1 188 ? -15.826 -5.882 18.595 1.00 87.94 188 PRO A C 1
ATOM 1446 O O . PRO A 1 188 ? -16.837 -6.578 18.525 1.00 87.94 188 PRO A O 1
ATOM 1449 N N . SER A 1 189 ? -15.066 -5.611 17.535 1.00 85.31 189 SER A N 1
ATOM 1450 C CA . SER A 1 189 ? -15.406 -5.962 16.152 1.00 85.31 189 SER A CA 1
ATOM 1451 C C . SER A 1 189 ? -14.706 -7.229 15.655 1.00 85.31 189 SER A C 1
ATOM 1453 O O . SER A 1 189 ? -15.101 -7.786 14.636 1.00 85.31 189 SER A O 1
ATOM 1455 N N . ALA A 1 190 ? -13.699 -7.722 16.382 1.00 82.12 190 ALA A N 1
ATOM 1456 C CA . ALA A 1 190 ? -12.990 -8.975 16.102 1.00 82.12 190 ALA A CA 1
ATOM 1457 C C . ALA A 1 190 ? -13.791 -10.227 16.534 1.00 82.12 190 ALA A C 1
ATOM 1459 O O . ALA A 1 190 ? -13.310 -11.068 17.295 1.00 82.12 190 ALA A O 1
ATOM 1460 N N . THR A 1 191 ? -15.045 -10.336 16.098 1.00 80.62 191 THR A N 1
ATOM 1461 C CA . THR A 1 191 ? -15.952 -11.456 16.402 1.00 80.62 191 THR A CA 1
ATOM 1462 C C . THR A 1 191 ? -16.772 -11.785 15.160 1.00 80.62 191 THR A C 1
ATOM 1464 O O . THR A 1 191 ? -17.288 -10.865 14.528 1.00 80.62 191 THR A O 1
ATOM 1467 N N . THR A 1 192 ? -16.931 -13.071 14.831 1.00 77.81 192 THR A N 1
ATOM 1468 C CA . THR A 1 192 ? -17.567 -13.545 13.585 1.00 77.81 192 THR A CA 1
ATOM 1469 C C . THR A 1 192 ? -18.922 -12.889 13.327 1.00 77.81 192 THR A C 1
ATOM 1471 O O . THR A 1 192 ? -19.146 -12.360 12.247 1.00 77.81 192 THR A O 1
ATOM 1474 N N . SER A 1 193 ? -19.785 -12.808 14.346 1.00 83.75 193 SER A N 1
ATOM 1475 C CA . SER A 1 193 ? -21.100 -12.162 14.237 1.00 83.75 193 SER A CA 1
ATOM 1476 C C . SER A 1 193 ? -21.021 -10.683 13.849 1.00 83.75 193 SER A C 1
ATOM 1478 O O . SER A 1 193 ? -21.810 -10.226 13.029 1.00 83.75 193 SER A O 1
ATOM 1480 N N . PHE A 1 194 ? -20.051 -9.926 14.375 1.00 84.75 194 PHE A N 1
ATOM 1481 C CA . PHE A 1 194 ? -19.854 -8.534 13.968 1.00 84.75 194 PHE A CA 1
ATOM 1482 C C . PHE A 1 194 ? -19.320 -8.436 12.532 1.00 84.75 194 PHE A C 1
ATOM 1484 O O . PHE A 1 194 ? -19.736 -7.549 11.784 1.00 84.75 194 PHE A O 1
ATOM 1491 N N . VAL A 1 195 ? -18.419 -9.340 12.135 1.00 79.88 195 VAL A N 1
ATOM 1492 C CA . VAL A 1 195 ? -17.894 -9.395 10.764 1.00 79.88 195 VAL A CA 1
ATOM 1493 C C . VAL A 1 195 ? -19.035 -9.676 9.779 1.00 79.88 195 VAL A C 1
ATOM 1495 O O . VAL A 1 195 ? -19.275 -8.856 8.893 1.00 79.88 195 VAL A O 1
ATOM 1498 N N . ASP A 1 196 ? -19.802 -10.744 9.993 1.00 82.19 196 ASP A N 1
ATOM 1499 C CA . ASP A 1 196 ? -20.924 -11.140 9.134 1.00 82.19 196 ASP A CA 1
ATOM 1500 C C . ASP A 1 196 ? -22.018 -10.056 9.060 1.00 82.19 196 ASP A C 1
ATOM 1502 O O . ASP A 1 196 ? -22.488 -9.694 7.976 1.00 82.19 196 ASP A O 1
ATOM 1506 N N . GLU A 1 197 ? -22.420 -9.487 10.202 1.00 84.50 197 GLU A N 1
ATOM 1507 C CA . GLU A 1 197 ? -23.506 -8.502 10.246 1.00 84.50 197 GLU A CA 1
ATOM 1508 C C . GLU A 1 197 ? -23.088 -7.115 9.744 1.00 84.50 197 GLU A C 1
ATOM 1510 O O . GLU A 1 197 ? -23.869 -6.463 9.037 1.00 84.50 197 GLU A O 1
ATOM 1515 N N . LYS A 1 198 ? -21.892 -6.627 10.108 1.00 85.31 198 LYS A N 1
ATOM 1516 C CA . LYS A 1 198 ? -21.517 -5.201 10.002 1.00 85.31 198 LYS A CA 1
ATOM 1517 C C . LYS A 1 198 ? -20.276 -4.907 9.158 1.00 85.31 198 LYS A C 1
ATOM 1519 O O . LYS A 1 198 ? -20.153 -3.765 8.708 1.00 85.31 198 LYS A O 1
ATOM 1524 N N . GLN A 1 199 ? -19.384 -5.864 8.886 1.00 85.12 199 GLN A N 1
ATOM 1525 C CA . GLN A 1 199 ? -18.262 -5.605 7.973 1.00 85.12 199 GLN A CA 1
ATOM 1526 C C . GLN A 1 199 ? -18.768 -5.488 6.526 1.00 85.12 199 GLN A C 1
ATOM 1528 O O . GLN A 1 199 ? -19.734 -6.137 6.117 1.00 85.12 199 GLN A O 1
ATOM 1533 N N . ARG A 1 200 ? -18.145 -4.612 5.733 1.00 87.69 200 ARG A N 1
ATOM 1534 C CA . ARG A 1 200 ? -18.509 -4.376 4.324 1.00 87.69 200 ARG A CA 1
ATOM 1535 C C . ARG A 1 200 ? -17.255 -4.264 3.467 1.00 87.69 200 ARG A C 1
ATOM 1537 O O . ARG A 1 200 ? -16.234 -3.763 3.928 1.00 87.69 200 ARG A O 1
ATOM 1544 N N . HIS A 1 201 ? -17.344 -4.685 2.208 1.00 86.62 201 HIS A N 1
ATOM 1545 C CA . HIS A 1 201 ? -16.254 -4.535 1.242 1.00 86.62 201 HIS A CA 1
ATOM 1546 C C . HIS A 1 201 ? -16.258 -3.132 0.629 1.00 86.62 201 HIS A C 1
ATOM 1548 O O . HIS A 1 201 ? -17.315 -2.643 0.221 1.00 86.62 201 HIS A O 1
ATOM 1554 N N . ILE A 1 202 ? -15.092 -2.499 0.507 1.00 89.06 202 ILE A N 1
ATOM 1555 C CA . ILE A 1 202 ? -14.916 -1.253 -0.247 1.00 89.06 202 ILE A CA 1
ATOM 1556 C C . ILE A 1 202 ? -13.941 -1.437 -1.405 1.00 89.06 202 ILE A C 1
ATOM 1558 O O . ILE A 1 202 ? -12.829 -1.941 -1.255 1.00 89.06 202 ILE A O 1
ATOM 1562 N N . ALA A 1 203 ? -14.355 -0.953 -2.573 1.00 89.00 203 ALA A N 1
ATOM 1563 C CA . ALA A 1 203 ? -13.527 -0.861 -3.760 1.00 89.00 203 ALA A CA 1
ATOM 1564 C C . ALA A 1 203 ? -13.258 0.606 -4.117 1.00 89.00 203 ALA A C 1
ATOM 1566 O O . ALA A 1 203 ? -14.114 1.476 -3.943 1.00 89.00 203 ALA A O 1
ATOM 1567 N N . VAL A 1 204 ? -12.073 0.879 -4.661 1.00 88.75 204 VAL A N 1
ATOM 1568 C CA . VAL A 1 204 ? -11.691 2.179 -5.229 1.00 88.75 204 VAL A CA 1
ATOM 1569 C C . VAL A 1 204 ? -11.067 1.949 -6.597 1.00 88.75 204 VAL A C 1
ATOM 1571 O O . VAL A 1 204 ? -10.056 1.260 -6.708 1.00 88.75 204 VAL A O 1
ATOM 1574 N N . HIS A 1 205 ? -11.653 2.545 -7.633 1.00 88.75 205 HIS A N 1
ATOM 1575 C CA . HIS A 1 205 ? -11.168 2.485 -9.006 1.00 88.75 205 HIS A CA 1
ATOM 1576 C C . HIS A 1 205 ? -10.485 3.807 -9.379 1.00 88.75 205 HIS A C 1
ATOM 1578 O O . HIS A 1 205 ? -11.125 4.862 -9.394 1.00 88.75 205 HIS A O 1
ATOM 1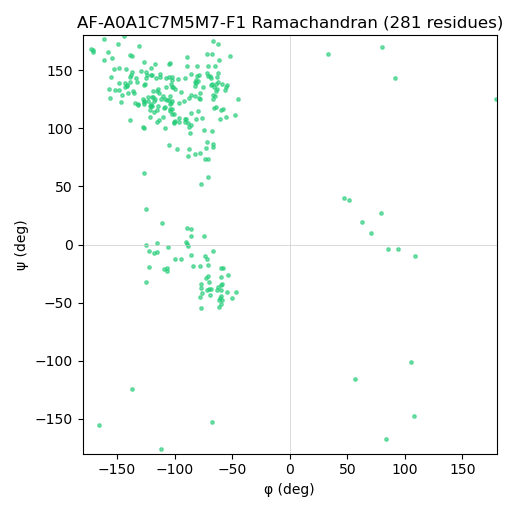584 N N . TYR A 1 206 ? -9.187 3.760 -9.671 1.00 89.44 206 TYR A N 1
ATOM 1585 C CA . TYR A 1 206 ? -8.341 4.940 -9.866 1.00 89.44 206 TYR A CA 1
ATOM 1586 C C . TYR A 1 206 ? -7.379 4.767 -11.045 1.00 89.44 206 TYR A C 1
ATOM 1588 O O . TYR A 1 206 ? -6.864 3.673 -11.267 1.00 89.44 206 TYR A O 1
ATOM 1596 N N . GLY A 1 207 ? -7.124 5.847 -11.783 1.00 87.12 207 GLY A N 1
ATOM 1597 C CA . GLY A 1 207 ? -6.092 5.895 -12.818 1.00 87.12 207 GLY A CA 1
ATOM 1598 C C . GLY A 1 207 ? -4.686 5.801 -12.223 1.00 87.12 207 GLY A C 1
ATOM 1599 O O . GLY A 1 207 ? -4.391 6.429 -11.199 1.00 87.12 207 GLY A O 1
ATOM 1600 N N . TYR A 1 208 ? -3.822 5.024 -12.871 1.00 88.88 208 TYR A N 1
ATOM 1601 C CA . TYR A 1 208 ? -2.417 4.860 -12.514 1.00 88.88 208 TYR A CA 1
ATOM 1602 C C . TYR A 1 208 ? -1.558 4.849 -13.779 1.00 88.88 208 TYR A C 1
ATOM 1604 O O . TYR A 1 208 ? -1.543 3.878 -14.529 1.00 88.88 208 TYR A O 1
ATOM 1612 N N . ASP A 1 209 ? -0.819 5.928 -14.009 1.00 85.75 209 ASP A N 1
ATOM 1613 C CA . ASP A 1 209 ? -0.165 6.200 -15.292 1.00 85.75 209 ASP A CA 1
ATOM 1614 C C . ASP A 1 209 ? 1.257 5.610 -15.439 1.00 85.75 209 ASP A C 1
ATOM 1616 O O . ASP A 1 209 ? 1.887 5.771 -16.484 1.00 85.75 209 ASP A O 1
ATOM 1620 N N . TYR A 1 210 ? 1.778 4.904 -14.427 1.00 87.38 210 TYR A N 1
ATOM 1621 C CA . TYR A 1 210 ? 3.148 4.363 -14.420 1.00 87.38 210 TYR A CA 1
ATOM 1622 C C . TYR A 1 210 ? 3.202 2.843 -14.691 1.00 87.38 210 TYR A C 1
ATOM 1624 O O . TYR A 1 210 ? 2.221 2.138 -14.443 1.00 87.38 210 TYR A O 1
ATOM 1632 N N . PRO A 1 211 ? 4.329 2.295 -15.187 1.00 87.88 211 PRO A N 1
ATOM 1633 C CA . PRO A 1 211 ? 4.516 0.848 -15.297 1.00 87.88 211 PRO A CA 1
ATOM 1634 C C . PRO A 1 211 ? 4.476 0.163 -13.927 1.00 87.88 211 PRO A C 1
ATOM 1636 O O . PRO A 1 211 ? 5.052 0.665 -12.963 1.00 87.88 211 PRO A O 1
ATOM 1639 N N . VAL A 1 212 ? 3.839 -1.005 -13.847 1.00 89.94 212 VAL A N 1
ATOM 1640 C CA . VAL A 1 212 ? 3.776 -1.813 -12.621 1.00 89.94 212 VAL A CA 1
ATOM 1641 C C . VAL A 1 212 ? 4.796 -2.933 -12.732 1.00 89.94 212 VAL A C 1
ATOM 1643 O O . VAL A 1 212 ? 4.604 -3.883 -13.481 1.00 89.94 212 VAL A O 1
ATOM 1646 N N . LEU A 1 213 ? 5.911 -2.804 -12.018 1.00 89.81 213 LEU A N 1
ATOM 1647 C CA . LEU A 1 213 ? 7.017 -3.753 -12.092 1.00 89.81 213 LEU A CA 1
ATOM 1648 C C . LEU A 1 213 ? 6.920 -4.820 -11.003 1.00 89.81 213 LEU A C 1
ATOM 1650 O O . LEU A 1 213 ? 6.789 -4.493 -9.826 1.00 89.81 213 LEU A O 1
ATOM 1654 N N . GLU A 1 214 ? 7.066 -6.082 -11.398 1.00 89.94 214 GLU A N 1
ATOM 1655 C CA . GLU A 1 214 ? 7.094 -7.231 -10.492 1.00 89.94 214 GLU A CA 1
ATOM 1656 C C . GLU A 1 214 ? 8.242 -8.178 -10.878 1.00 89.94 214 GLU A C 1
ATOM 1658 O O . GLU A 1 214 ? 8.404 -8.557 -12.045 1.00 89.94 214 GLU A O 1
ATOM 1663 N N . VAL A 1 215 ? 9.053 -8.560 -9.887 1.00 92.25 215 VAL A N 1
ATOM 1664 C CA . VAL A 1 215 ? 10.175 -9.496 -10.041 1.00 92.25 215 VAL A CA 1
ATOM 1665 C C . VAL A 1 215 ? 9.673 -10.910 -9.767 1.00 92.25 215 VAL A C 1
ATOM 1667 O O . VAL A 1 215 ? 9.454 -11.284 -8.621 1.00 92.25 215 VAL A O 1
ATOM 1670 N N . THR A 1 216 ? 9.517 -11.707 -10.824 1.00 92.62 216 THR A N 1
ATOM 1671 C CA . THR A 1 216 ? 9.015 -13.094 -10.728 1.00 92.62 216 THR A CA 1
ATOM 1672 C C . THR A 1 216 ? 10.038 -14.062 -10.132 1.00 92.62 216 THR A C 1
ATOM 1674 O O . THR A 1 216 ? 9.675 -15.072 -9.535 1.00 92.62 216 THR A O 1
ATOM 1677 N N . LYS A 1 217 ? 11.330 -13.771 -10.323 1.00 94.88 217 LYS A N 1
ATOM 1678 C CA . LYS A 1 217 ? 12.463 -14.568 -9.850 1.00 94.88 217 LYS A CA 1
ATOM 1679 C C . LYS A 1 217 ? 13.698 -13.675 -9.738 1.00 94.88 217 LYS A C 1
ATOM 1681 O O . LYS A 1 217 ? 14.003 -12.922 -10.664 1.00 94.88 217 LYS A O 1
ATOM 1686 N N . LEU A 1 218 ? 14.405 -13.793 -8.620 1.00 96.06 218 LEU A N 1
ATOM 1687 C CA . LEU A 1 218 ? 15.693 -13.159 -8.355 1.00 96.06 218 LEU A CA 1
ATOM 1688 C C . LEU A 1 218 ? 16.673 -14.251 -7.922 1.00 96.06 218 LEU A C 1
ATOM 1690 O O . LEU A 1 218 ? 16.431 -14.928 -6.926 1.00 96.06 218 LEU A O 1
ATOM 1694 N N . GLU A 1 219 ? 17.772 -14.415 -8.651 1.00 97.38 219 GLU A N 1
ATOM 1695 C CA . GLU A 1 219 ? 18.897 -15.252 -8.222 1.00 97.38 219 GLU A CA 1
ATOM 1696 C C . GLU A 1 219 ? 20.105 -14.355 -7.990 1.00 97.38 219 GLU A C 1
ATOM 1698 O O . GLU A 1 219 ? 20.569 -13.709 -8.926 1.00 97.38 219 GLU A O 1
ATOM 1703 N N . ARG A 1 220 ? 20.614 -14.328 -6.756 1.00 97.00 220 ARG A N 1
ATOM 1704 C CA . ARG A 1 220 ? 21.838 -13.612 -6.390 1.00 97.00 220 ARG A CA 1
ATOM 1705 C C . ARG A 1 220 ? 22.955 -14.611 -6.119 1.00 97.00 220 ARG A C 1
ATOM 1707 O O . ARG A 1 220 ? 22.856 -15.399 -5.179 1.00 97.00 220 ARG A O 1
ATOM 1714 N N . ALA A 1 221 ? 24.022 -14.545 -6.903 1.00 97.19 221 ALA A N 1
ATOM 1715 C CA . ALA A 1 221 ? 25.284 -15.215 -6.616 1.00 97.19 221 ALA A CA 1
ATOM 1716 C C . ALA A 1 221 ? 26.260 -14.229 -5.956 1.00 97.19 221 ALA A C 1
ATOM 1718 O O . ALA A 1 221 ? 26.304 -13.054 -6.322 1.00 97.19 221 ALA A O 1
ATOM 1719 N N . ALA A 1 222 ? 27.042 -14.716 -4.993 1.00 96.31 222 ALA A N 1
ATOM 1720 C CA . ALA A 1 222 ? 28.076 -13.952 -4.304 1.00 96.31 222 ALA A CA 1
ATOM 1721 C C . ALA A 1 222 ? 29.379 -14.763 -4.260 1.00 96.31 222 ALA A C 1
ATOM 1723 O O . ALA A 1 222 ? 29.405 -15.864 -3.708 1.00 96.31 222 ALA A O 1
ATOM 1724 N N . GLU A 1 223 ? 30.451 -14.225 -4.835 1.00 95.50 223 GLU A N 1
ATOM 1725 C CA . GLU A 1 223 ? 31.778 -14.848 -4.882 1.00 95.50 223 GLU A CA 1
ATOM 1726 C C . GLU A 1 223 ? 32.765 -14.026 -4.043 1.00 95.50 223 GLU A C 1
ATOM 1728 O O . GLU A 1 223 ? 32.849 -12.810 -4.199 1.00 95.50 223 GLU A O 1
ATOM 1733 N N . ILE A 1 224 ? 33.521 -14.681 -3.154 1.00 96.62 224 ILE A N 1
ATOM 1734 C CA . ILE A 1 224 ? 34.492 -14.031 -2.258 1.00 96.62 224 ILE A CA 1
ATOM 1735 C C . ILE A 1 224 ? 35.904 -14.500 -2.618 1.00 96.62 224 ILE A C 1
ATOM 1737 O O . ILE A 1 224 ? 36.309 -15.614 -2.269 1.00 96.62 224 ILE A O 1
ATOM 1741 N N . SER A 1 225 ? 36.684 -13.638 -3.272 1.00 95.62 225 SER A N 1
ATOM 1742 C CA . SER A 1 225 ? 38.068 -13.940 -3.637 1.00 95.62 225 SER A CA 1
ATOM 1743 C C . SER A 1 225 ? 39.045 -13.387 -2.606 1.00 95.62 225 SER A C 1
ATOM 1745 O O . SER A 1 225 ? 39.300 -12.186 -2.541 1.00 95.62 225 SER A O 1
ATOM 1747 N N . HIS A 1 226 ? 39.662 -14.282 -1.833 1.00 94.75 226 HIS A N 1
ATOM 1748 C CA . HIS A 1 226 ? 40.737 -13.923 -0.902 1.00 94.75 226 HIS A CA 1
ATOM 1749 C C . HIS A 1 226 ? 42.037 -13.538 -1.633 1.00 94.75 226 HIS A C 1
ATOM 1751 O O . HIS A 1 226 ? 42.810 -12.736 -1.120 1.00 94.75 226 HIS A O 1
ATOM 1757 N N . TRP A 1 227 ? 42.260 -14.061 -2.846 1.00 93.69 227 TRP A N 1
ATOM 1758 C CA . TRP A 1 227 ? 43.407 -13.706 -3.693 1.00 93.69 227 TRP A CA 1
ATOM 1759 C C . TRP A 1 227 ? 43.230 -12.347 -4.381 1.00 93.69 227 TRP A C 1
ATOM 1761 O O . TRP A 1 227 ? 44.193 -11.599 -4.511 1.00 93.69 227 TRP A O 1
ATOM 1771 N N . GLY A 1 228 ? 42.005 -12.025 -4.811 1.00 88.94 228 GLY A N 1
ATOM 1772 C CA . GLY A 1 228 ? 41.653 -10.726 -5.394 1.00 88.94 228 GLY A CA 1
ATOM 1773 C C . GLY A 1 228 ? 41.219 -9.666 -4.375 1.00 88.94 228 GLY A C 1
ATOM 1774 O O . GLY A 1 228 ? 40.895 -8.554 -4.782 1.00 88.94 228 GLY A O 1
ATOM 1775 N N . ALA A 1 229 ? 41.176 -10.019 -3.083 1.00 91.94 229 ALA A N 1
ATOM 1776 C CA . ALA A 1 229 ? 40.658 -9.213 -1.974 1.00 91.94 229 ALA A CA 1
ATOM 1777 C C . ALA A 1 229 ? 39.284 -8.562 -2.258 1.00 91.94 229 ALA A C 1
ATOM 1779 O O . ALA A 1 229 ? 39.058 -7.402 -1.913 1.00 91.94 229 ALA A O 1
ATOM 1780 N N . ASN A 1 230 ? 38.374 -9.294 -2.912 1.00 92.88 230 ASN A N 1
ATOM 1781 C CA . ASN A 1 230 ? 37.122 -8.744 -3.434 1.00 92.88 230 ASN A CA 1
ATOM 1782 C C . ASN A 1 230 ? 35.888 -9.632 -3.184 1.00 92.88 230 ASN A C 1
ATOM 1784 O O . ASN A 1 230 ? 35.988 -10.823 -2.878 1.00 92.88 230 ASN A O 1
ATOM 1788 N N . LEU A 1 231 ? 34.721 -8.997 -3.312 1.00 93.31 231 LEU A N 1
ATOM 1789 C CA . LEU A 1 231 ? 33.392 -9.600 -3.311 1.00 93.31 231 LEU A CA 1
ATOM 1790 C C . LEU A 1 231 ? 32.728 -9.246 -4.645 1.00 93.31 231 LEU A C 1
ATOM 1792 O O . LEU A 1 231 ? 32.530 -8.065 -4.933 1.00 93.31 231 LEU A O 1
ATOM 1796 N N . ASN A 1 232 ? 32.377 -10.254 -5.434 1.00 94.56 232 ASN A N 1
ATOM 1797 C CA . ASN A 1 232 ? 31.624 -10.103 -6.674 1.00 94.56 232 ASN A CA 1
ATOM 1798 C C . ASN A 1 232 ? 30.159 -10.511 -6.440 1.00 94.56 232 ASN A C 1
ATOM 1800 O O . ASN A 1 232 ? 29.902 -11.504 -5.756 1.00 94.56 232 ASN A O 1
ATOM 1804 N N . ILE A 1 233 ? 29.208 -9.755 -6.993 1.00 95.19 233 ILE A N 1
ATOM 1805 C CA . ILE A 1 233 ? 27.763 -10.003 -6.880 1.00 95.19 233 ILE A CA 1
ATOM 1806 C C . ILE A 1 233 ? 27.168 -10.050 -8.286 1.00 95.19 233 ILE A C 1
ATOM 1808 O O . ILE A 1 233 ? 27.267 -9.074 -9.026 1.00 95.19 233 ILE A O 1
ATOM 1812 N N . GLN A 1 234 ? 26.501 -11.152 -8.628 1.00 95.56 234 GLN A N 1
ATOM 1813 C CA . GLN A 1 234 ? 25.739 -11.287 -9.871 1.00 95.56 234 GLN A CA 1
ATOM 1814 C C . GLN A 1 234 ? 24.260 -11.517 -9.550 1.00 95.56 234 GLN A C 1
ATOM 1816 O O . GLN A 1 234 ? 23.920 -12.498 -8.889 1.00 95.56 234 GLN A O 1
ATOM 1821 N N . ASP A 1 235 ? 23.390 -10.653 -10.078 1.00 95.75 235 ASP A N 1
ATOM 1822 C CA . ASP A 1 235 ? 21.933 -10.769 -9.966 1.00 95.75 235 ASP A CA 1
ATOM 1823 C C . ASP A 1 235 ? 21.300 -11.147 -11.314 1.00 95.75 235 ASP A C 1
ATOM 1825 O O . ASP A 1 235 ? 21.323 -10.362 -12.264 1.00 95.75 235 ASP A O 1
ATOM 1829 N N . ASN A 1 236 ? 20.654 -12.313 -11.389 1.00 96.62 236 ASN A N 1
ATOM 1830 C CA . ASN A 1 236 ? 19.761 -12.660 -12.496 1.00 96.62 236 ASN A CA 1
ATOM 1831 C C . ASN A 1 236 ? 18.330 -12.229 -12.121 1.00 96.62 236 ASN A C 1
ATOM 1833 O O . ASN A 1 236 ? 17.698 -12.843 -11.255 1.00 96.62 236 ASN A O 1
ATOM 1837 N N . ILE A 1 237 ? 17.812 -11.173 -12.759 1.00 95.56 237 ILE A N 1
ATOM 1838 C CA . ILE A 1 237 ? 16.517 -10.559 -12.413 1.00 95.56 237 ILE A CA 1
ATOM 1839 C C . ILE A 1 237 ? 15.471 -10.835 -13.504 1.00 95.56 237 ILE A C 1
ATOM 1841 O O . ILE A 1 237 ? 15.519 -10.254 -14.589 1.00 95.56 237 ILE A O 1
ATOM 1845 N N . HIS A 1 238 ? 14.472 -11.669 -13.208 1.00 94.94 238 HIS A N 1
ATOM 1846 C CA . HIS A 1 238 ? 13.335 -11.927 -14.101 1.00 94.94 238 HIS A CA 1
ATOM 1847 C C . HIS A 1 238 ? 12.202 -10.920 -13.843 1.00 94.94 238 HIS A C 1
ATOM 1849 O O . HIS A 1 238 ? 11.193 -11.218 -13.193 1.00 94.94 238 HIS A O 1
ATOM 1855 N N . LEU A 1 239 ? 12.403 -9.702 -14.342 1.00 91.31 239 LEU A N 1
ATOM 1856 C CA . LEU A 1 239 ? 11.462 -8.589 -14.238 1.00 91.31 239 LEU A CA 1
ATOM 1857 C C . LEU A 1 239 ? 10.327 -8.705 -15.268 1.00 91.31 239 LEU A C 1
ATOM 1859 O O . LEU A 1 239 ? 10.579 -9.019 -16.433 1.00 91.31 239 LEU A O 1
ATOM 1863 N N . HIS A 1 240 ? 9.096 -8.368 -14.879 1.00 89.69 240 HIS A N 1
ATOM 1864 C CA . HIS A 1 240 ? 8.000 -8.162 -15.827 1.00 89.69 240 HIS A CA 1
ATOM 1865 C C . HIS A 1 240 ? 7.118 -6.959 -15.467 1.00 89.69 240 HIS A C 1
ATOM 1867 O O . HIS A 1 240 ? 7.160 -6.452 -14.347 1.00 89.69 240 HIS A O 1
ATOM 1873 N N . ASN A 1 241 ? 6.336 -6.490 -16.445 1.00 88.69 241 ASN A N 1
ATOM 1874 C CA . ASN A 1 241 ? 5.287 -5.496 -16.230 1.00 88.69 241 ASN A CA 1
ATOM 1875 C C . ASN A 1 241 ? 3.979 -6.237 -15.907 1.00 88.69 241 ASN A C 1
ATOM 1877 O O . ASN A 1 241 ? 3.397 -6.858 -16.798 1.00 88.69 241 ASN A O 1
ATOM 1881 N N . ALA A 1 242 ? 3.547 -6.182 -14.648 1.00 88.56 242 ALA A N 1
ATOM 1882 C CA . ALA A 1 242 ? 2.302 -6.773 -14.155 1.00 88.56 242 ALA A CA 1
ATOM 1883 C C . ALA A 1 242 ? 1.080 -5.843 -14.341 1.00 88.56 242 ALA A C 1
ATOM 1885 O O . ALA A 1 242 ? -0.025 -6.156 -13.894 1.00 88.56 242 ALA A O 1
ATOM 1886 N N . GLY A 1 243 ? 1.252 -4.709 -15.036 1.00 83.12 243 GLY A N 1
ATOM 1887 C CA . GLY A 1 243 ? 0.147 -3.875 -15.513 1.00 83.12 243 GLY A CA 1
ATOM 1888 C C . GLY A 1 243 ? -0.775 -4.596 -16.518 1.00 83.12 243 GLY A C 1
ATOM 1889 O O . GLY A 1 243 ? -0.492 -5.716 -16.960 1.00 83.12 243 GLY A O 1
ATOM 1890 N N . PRO A 1 244 ? -1.906 -3.983 -16.914 1.00 81.75 244 PRO A N 1
ATOM 1891 C CA . PRO A 1 244 ? -2.903 -4.633 -17.753 1.00 81.75 244 PRO A CA 1
ATOM 1892 C C . PRO A 1 244 ? -2.340 -4.967 -19.136 1.00 81.75 244 PRO A C 1
ATOM 1894 O O . PRO A 1 244 ? -1.732 -4.135 -19.811 1.00 81.75 244 PRO A O 1
ATOM 1897 N N . LYS A 1 245 ? -2.574 -6.203 -19.581 1.00 83.00 245 LYS A N 1
ATOM 1898 C CA . LYS A 1 245 ? -2.092 -6.690 -20.878 1.00 83.00 245 LYS A CA 1
ATOM 1899 C C . LYS A 1 245 ? -2.744 -5.910 -22.023 1.00 83.00 245 LYS A C 1
ATOM 1901 O O . LYS A 1 245 ? -3.951 -5.673 -22.017 1.00 83.00 245 LYS A O 1
ATOM 1906 N N . LEU A 1 246 ? -1.944 -5.558 -23.032 1.00 77.62 246 LEU A N 1
ATOM 1907 C CA . LEU A 1 246 ? -2.410 -4.843 -24.223 1.00 77.62 246 LEU A CA 1
ATOM 1908 C C . LEU A 1 246 ? -3.560 -5.591 -24.914 1.00 77.62 246 LEU A C 1
ATOM 1910 O O . LEU A 1 246 ? -3.494 -6.802 -25.138 1.00 77.62 246 LEU A O 1
ATOM 1914 N N . LYS A 1 247 ? -4.606 -4.856 -25.314 1.00 76.56 247 LYS A N 1
ATOM 1915 C CA . LYS A 1 247 ? -5.722 -5.409 -26.094 1.00 76.56 247 LYS A CA 1
ATOM 1916 C C . LYS A 1 247 ? -5.325 -5.561 -27.566 1.00 76.56 247 LYS A C 1
ATOM 1918 O O . LYS A 1 247 ? -5.702 -4.744 -28.406 1.00 76.56 247 LYS A O 1
ATOM 1923 N N . GLY A 1 248 ? -4.582 -6.625 -27.859 1.00 82.50 248 GLY A N 1
ATOM 1924 C CA . GLY A 1 248 ? -4.042 -6.931 -29.184 1.00 82.50 248 GLY A CA 1
ATOM 1925 C C . GLY A 1 248 ? -2.531 -6.711 -29.246 1.00 82.50 248 GLY A C 1
ATOM 1926 O O . GLY A 1 248 ? -1.822 -6.926 -28.267 1.00 82.50 248 GLY A O 1
ATOM 1927 N N . HIS A 1 249 ? -2.032 -6.307 -30.412 1.00 82.88 249 HIS A N 1
ATOM 1928 C CA . HIS A 1 249 ? -0.601 -6.118 -30.652 1.00 82.88 249 HIS A CA 1
ATOM 1929 C C . HIS A 1 249 ? -0.138 -4.694 -30.316 1.00 82.88 249 HIS A C 1
ATOM 1931 O O . HIS A 1 249 ? -0.905 -3.738 -30.400 1.00 82.88 249 HIS A O 1
ATOM 1937 N N . PHE A 1 250 ? 1.145 -4.548 -29.979 1.00 84.69 250 PHE A N 1
ATOM 1938 C CA . PHE A 1 250 ? 1.778 -3.247 -29.771 1.00 84.69 250 PHE A CA 1
ATOM 1939 C C . PHE A 1 250 ? 1.856 -2.444 -31.080 1.00 84.69 250 PHE A C 1
ATOM 1941 O O . PHE A 1 250 ? 2.450 -2.899 -32.060 1.00 84.69 250 PHE A O 1
ATOM 1948 N N . SER A 1 251 ? 1.323 -1.221 -31.077 1.00 86.88 251 SER A N 1
ATOM 1949 C CA . SER A 1 251 ? 1.457 -0.269 -32.182 1.00 86.88 251 SER A CA 1
ATOM 1950 C C . SER A 1 251 ? 2.546 0.761 -31.878 1.00 86.88 251 SER A C 1
ATOM 1952 O O . SER A 1 251 ? 2.394 1.624 -31.011 1.00 86.88 251 SER A O 1
ATOM 1954 N N . ARG A 1 252 ? 3.650 0.716 -32.640 1.00 86.81 252 ARG A N 1
ATOM 1955 C CA . ARG A 1 252 ? 4.739 1.705 -32.534 1.00 86.81 252 ARG A CA 1
ATOM 1956 C C . ARG A 1 252 ? 4.248 3.129 -32.818 1.00 86.81 252 ARG A C 1
ATOM 1958 O O . ARG A 1 252 ? 4.732 4.055 -32.177 1.00 86.81 252 ARG A O 1
ATOM 1965 N N . LEU A 1 253 ? 3.291 3.293 -33.737 1.00 87.31 253 LEU A N 1
ATOM 1966 C CA . LEU A 1 253 ? 2.715 4.595 -34.084 1.00 87.31 253 LEU A CA 1
ATOM 1967 C C . LEU A 1 253 ? 1.864 5.149 -32.936 1.00 87.31 253 LEU A C 1
ATOM 1969 O O . LEU A 1 253 ? 2.007 6.320 -32.593 1.00 87.31 253 LEU A O 1
ATOM 1973 N N . GLU A 1 254 ? 1.040 4.314 -32.293 1.00 83.19 254 GLU A N 1
ATOM 1974 C CA . GLU A 1 254 ? 0.277 4.735 -31.110 1.00 83.19 254 GLU A CA 1
ATOM 1975 C C . GLU A 1 254 ? 1.227 5.141 -29.979 1.00 83.19 254 GLU A C 1
ATOM 1977 O O . GLU A 1 254 ? 1.092 6.244 -29.454 1.00 83.19 254 GLU A O 1
ATOM 1982 N N . HIS A 1 255 ? 2.247 4.329 -29.680 1.00 84.56 255 HIS A N 1
ATOM 1983 C CA . HIS A 1 255 ? 3.262 4.660 -28.676 1.00 84.56 255 HIS A CA 1
ATOM 1984 C C . HIS A 1 255 ? 4.004 5.971 -28.992 1.00 84.56 255 HIS A C 1
ATOM 1986 O O . HIS A 1 255 ? 4.109 6.843 -28.135 1.00 84.56 255 HIS A O 1
ATOM 1992 N N . GLN A 1 256 ? 4.470 6.162 -30.232 1.00 87.56 256 GLN A N 1
ATOM 1993 C CA . GLN A 1 256 ? 5.119 7.412 -30.648 1.00 87.56 256 GLN A CA 1
ATOM 1994 C C . GLN A 1 256 ? 4.175 8.619 -30.545 1.00 87.56 256 GLN A C 1
ATOM 1996 O O . GLN A 1 256 ? 4.614 9.691 -30.135 1.00 87.56 256 GLN A O 1
ATOM 2001 N N . SER A 1 257 ? 2.881 8.452 -30.844 1.00 87.12 257 SER A N 1
ATOM 2002 C CA . SER A 1 257 ? 1.886 9.512 -30.648 1.00 87.12 257 SER A CA 1
ATOM 2003 C C . SER A 1 257 ? 1.641 9.821 -29.165 1.00 87.12 257 SER A C 1
ATOM 2005 O O . SER A 1 257 ? 1.547 10.990 -28.800 1.00 87.12 257 SER A O 1
ATOM 2007 N N . GLN A 1 258 ? 1.617 8.806 -28.289 1.00 83.00 258 GLN A N 1
ATOM 2008 C CA . GLN A 1 258 ? 1.531 8.991 -26.838 1.00 83.00 258 GLN A CA 1
ATOM 2009 C C . GLN A 1 258 ? 2.724 9.815 -26.340 1.00 83.00 258 GLN A C 1
ATOM 2011 O O . GLN A 1 258 ? 2.511 10.854 -25.717 1.00 83.00 258 GLN A O 1
ATOM 2016 N N . SER A 1 259 ? 3.954 9.428 -26.703 1.00 83.44 259 SER A N 1
ATOM 2017 C CA . SER A 1 259 ? 5.170 10.174 -26.352 1.00 83.44 259 SER A CA 1
ATOM 2018 C C . SER A 1 259 ? 5.157 11.611 -26.893 1.00 83.44 259 SER A C 1
ATOM 2020 O O . SER A 1 259 ? 5.486 12.538 -26.158 1.00 83.44 259 SER A O 1
ATOM 2022 N N . TYR A 1 260 ? 4.745 11.816 -28.150 1.00 86.69 260 TYR A N 1
ATOM 2023 C CA . TYR A 1 260 ? 4.678 13.142 -28.779 1.00 86.69 260 TYR A CA 1
ATOM 2024 C C . TYR A 1 260 ? 3.675 14.078 -28.086 1.00 86.69 260 TYR A C 1
ATOM 2026 O O . TYR A 1 260 ? 3.964 15.255 -27.887 1.00 86.69 260 TYR A O 1
ATOM 2034 N N . PHE A 1 261 ? 2.521 13.555 -27.663 1.00 86.44 261 PHE A N 1
ATOM 2035 C CA . PHE A 1 261 ? 1.518 14.309 -26.903 1.00 86.44 261 PHE A CA 1
ATOM 2036 C C . PHE A 1 261 ? 1.772 14.325 -25.383 1.00 86.44 261 PHE A C 1
ATOM 2038 O O . PHE A 1 261 ? 0.866 14.676 -24.628 1.00 86.44 261 PHE A O 1
ATOM 2045 N N . GLY A 1 262 ? 2.962 13.924 -24.915 1.00 79.44 262 GLY A N 1
ATOM 2046 C CA . GLY A 1 262 ? 3.321 13.915 -23.491 1.00 79.44 262 GLY A CA 1
ATOM 2047 C C . GLY A 1 262 ? 2.468 12.981 -22.623 1.00 79.44 262 GLY A C 1
ATOM 2048 O O . GLY A 1 262 ? 2.405 13.157 -21.408 1.00 79.44 262 GLY A O 1
ATOM 2049 N N . ARG A 1 263 ? 1.780 12.006 -23.229 1.00 81.12 263 ARG A N 1
ATOM 2050 C CA . ARG A 1 263 ? 0.939 11.034 -22.522 1.00 81.12 263 ARG A CA 1
ATOM 2051 C C . ARG A 1 263 ? 1.808 9.924 -21.950 1.00 81.12 263 ARG A C 1
ATOM 2053 O O . ARG A 1 263 ? 2.705 9.414 -22.623 1.00 81.12 263 ARG A O 1
ATOM 2060 N N . ALA A 1 264 ? 1.498 9.514 -20.726 1.00 76.75 264 ALA A N 1
ATOM 2061 C CA . ALA A 1 264 ? 2.156 8.383 -20.101 1.00 76.75 264 ALA A CA 1
ATOM 2062 C C . ALA A 1 264 ? 1.908 7.082 -20.886 1.00 76.75 264 ALA A C 1
ATOM 2064 O O . ALA A 1 264 ? 0.860 6.892 -21.506 1.00 76.75 264 ALA A O 1
ATOM 2065 N N . SER A 1 265 ? 2.895 6.189 -20.862 1.00 80.62 265 SER A N 1
ATOM 2066 C CA . SER A 1 265 ? 2.897 4.919 -21.597 1.00 80.62 265 SER A CA 1
ATOM 2067 C C . SER A 1 265 ? 3.184 3.741 -20.650 1.00 80.62 265 SER A C 1
ATOM 2069 O O . SER A 1 265 ? 4.168 3.027 -20.839 1.00 80.62 265 SER A O 1
ATOM 2071 N N . PRO A 1 266 ? 2.330 3.492 -19.633 1.00 82.62 266 PRO A N 1
ATOM 2072 C CA . PRO A 1 266 ? 2.589 2.512 -18.566 1.00 82.62 266 PRO A CA 1
ATOM 2073 C C . PRO A 1 266 ? 2.836 1.075 -19.053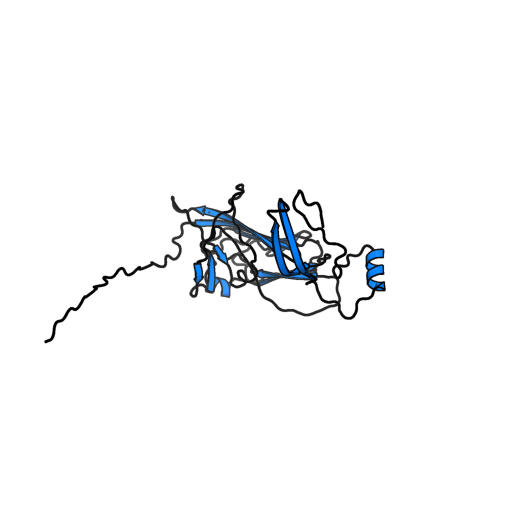 1.00 82.62 266 PRO A C 1
ATOM 2075 O O . PRO A 1 266 ? 3.453 0.269 -18.363 1.00 82.62 266 PRO A O 1
ATOM 2078 N N . GLN A 1 267 ? 2.405 0.758 -20.274 1.00 80.69 267 GLN A N 1
ATOM 2079 C CA . GLN A 1 267 ? 2.707 -0.491 -20.973 1.00 80.69 267 GLN A CA 1
ATOM 2080 C C . GLN A 1 267 ? 4.217 -0.746 -21.202 1.00 80.69 267 GLN A C 1
ATOM 2082 O O . GLN A 1 267 ? 4.603 -1.893 -21.426 1.00 80.69 267 GLN A O 1
ATOM 2087 N N . MET A 1 268 ? 5.076 0.281 -21.148 1.00 81.56 268 MET A N 1
ATOM 2088 C CA . MET A 1 268 ? 6.525 0.178 -21.365 1.00 81.56 268 MET A CA 1
ATOM 2089 C C . MET A 1 268 ? 7.332 0.779 -20.210 1.00 81.56 268 MET A C 1
ATOM 2091 O O . MET A 1 268 ? 7.058 1.880 -19.749 1.00 81.56 268 MET A O 1
ATOM 2095 N N . LEU A 1 269 ? 8.391 0.076 -19.803 1.00 86.06 269 LEU A N 1
ATOM 2096 C CA . LEU A 1 269 ? 9.414 0.590 -18.894 1.00 86.06 269 LEU A CA 1
ATOM 2097 C C . LEU A 1 269 ? 10.476 1.361 -19.706 1.00 86.06 269 LEU A C 1
ATOM 2099 O O . LEU A 1 269 ? 11.179 0.724 -20.491 1.00 86.06 269 LEU A O 1
ATOM 2103 N N . PRO A 1 270 ? 10.617 2.695 -19.561 1.00 82.38 270 PRO A N 1
ATOM 2104 C CA . PRO A 1 270 ? 11.590 3.463 -20.345 1.00 82.38 270 PRO A CA 1
ATOM 2105 C C . PRO A 1 270 ? 13.034 3.307 -19.840 1.00 82.38 270 PRO A C 1
ATOM 2107 O O . PRO A 1 270 ? 13.965 3.336 -20.638 1.00 82.38 270 PRO A O 1
ATOM 2110 N N . ALA A 1 271 ? 13.220 3.156 -18.526 1.00 87.75 271 ALA A N 1
ATOM 2111 C CA . ALA A 1 271 ? 14.505 2.949 -17.863 1.00 87.75 271 ALA A CA 1
ATOM 2112 C C . ALA A 1 271 ? 14.278 2.373 -16.455 1.00 87.75 271 ALA A C 1
ATOM 2114 O O . ALA A 1 271 ? 13.205 2.558 -15.880 1.00 87.75 271 ALA A O 1
ATOM 2115 N N . LEU A 1 272 ? 15.301 1.732 -15.884 1.00 88.12 272 LEU A N 1
ATOM 2116 C CA . LEU A 1 272 ? 15.335 1.301 -14.485 1.00 88.12 272 LEU A CA 1
ATOM 2117 C C . LEU A 1 272 ? 16.621 1.823 -13.838 1.00 88.12 272 LEU A C 1
ATOM 2119 O O . LEU A 1 272 ? 17.710 1.567 -14.346 1.00 88.12 272 LEU A O 1
ATOM 2123 N N . ALA A 1 273 ? 16.500 2.548 -12.727 1.00 90.19 273 ALA A N 1
ATOM 2124 C CA . ALA A 1 273 ? 17.648 2.953 -11.923 1.00 90.19 273 ALA A CA 1
ATOM 2125 C C . ALA A 1 273 ? 17.969 1.853 -10.902 1.00 90.19 273 ALA A C 1
ATOM 2127 O O . ALA A 1 273 ? 17.094 1.446 -10.138 1.00 90.19 273 ALA A O 1
ATOM 2128 N N . LEU A 1 274 ? 19.217 1.382 -10.879 1.00 89.94 274 LEU A N 1
ATOM 2129 C CA . LEU A 1 274 ? 19.707 0.427 -9.886 1.00 89.94 274 LEU A CA 1
ATOM 2130 C C . LEU A 1 274 ? 20.603 1.157 -8.882 1.00 89.94 274 LEU A C 1
ATOM 2132 O O . LEU A 1 274 ? 21.581 1.799 -9.262 1.00 89.94 274 LEU A O 1
ATOM 2136 N N . HIS A 1 275 ? 20.271 1.057 -7.595 1.00 90.62 275 HIS A N 1
ATOM 2137 C CA . HIS A 1 275 ? 21.090 1.615 -6.521 1.00 90.62 275 HIS A CA 1
ATOM 2138 C C . HIS A 1 275 ? 22.173 0.612 -6.123 1.00 90.62 275 HIS A C 1
ATOM 2140 O O . HIS A 1 275 ? 21.909 -0.373 -5.437 1.00 90.62 275 HIS A O 1
ATOM 2146 N N . LEU A 1 276 ? 23.394 0.874 -6.583 1.00 91.19 276 LEU A N 1
ATOM 2147 C CA . LEU A 1 276 ? 24.573 0.057 -6.319 1.00 91.19 276 LEU A CA 1
ATOM 2148 C C . LEU A 1 276 ? 25.307 0.543 -5.050 1.00 91.19 276 LEU A C 1
ATOM 2150 O O . LEU A 1 276 ? 25.350 1.753 -4.807 1.00 91.19 276 LEU A O 1
ATOM 2154 N N . PRO A 1 277 ? 25.884 -0.357 -4.228 1.00 91.25 277 PRO A N 1
ATOM 2155 C CA . PRO A 1 277 ? 26.664 0.036 -3.055 1.00 91.25 277 PRO A CA 1
ATOM 2156 C C . PRO A 1 277 ? 27.939 0.810 -3.427 1.00 91.25 277 PRO A C 1
ATOM 2158 O O . PRO A 1 277 ? 28.516 0.648 -4.503 1.00 91.25 277 PRO A O 1
ATOM 2161 N N . ALA A 1 278 ? 28.396 1.656 -2.501 1.00 91.31 278 ALA A N 1
ATOM 2162 C CA . ALA A 1 278 ? 29.606 2.454 -2.676 1.00 91.31 278 ALA A CA 1
ATOM 2163 C C . ALA A 1 278 ? 30.863 1.573 -2.810 1.00 91.31 278 ALA A C 1
ATOM 2165 O O . ALA A 1 278 ? 30.992 0.554 -2.135 1.00 91.31 278 ALA A O 1
ATOM 2166 N N . GLY A 1 279 ? 31.80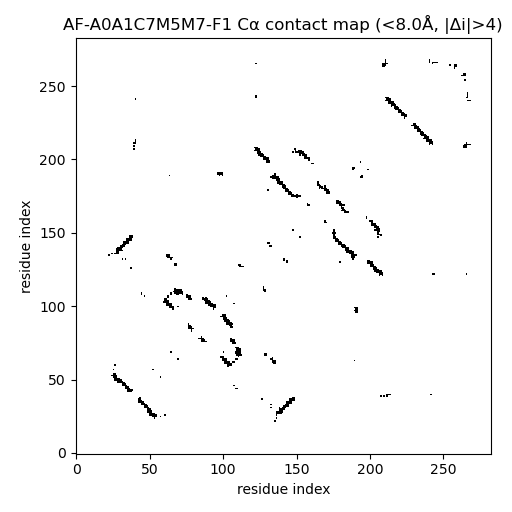9 1.999 -3.654 1.00 87.94 279 GLY A N 1
ATOM 2167 C CA . GLY A 1 279 ? 33.077 1.295 -3.895 1.00 87.94 279 GLY A CA 1
ATOM 2168 C C . GLY A 1 279 ? 33.082 0.337 -5.093 1.00 87.94 279 GLY A C 1
ATOM 2169 O O . GLY A 1 279 ? 34.139 -0.190 -5.428 1.00 87.94 279 GLY A O 1
ATOM 2170 N N . ILE A 1 280 ? 31.947 0.140 -5.773 1.00 90.56 280 ILE A N 1
ATOM 2171 C CA . ILE A 1 280 ? 31.890 -0.629 -7.024 1.00 90.56 280 ILE A CA 1
ATOM 2172 C C . ILE A 1 280 ? 32.714 0.047 -8.133 1.00 90.56 280 ILE A C 1
ATOM 2174 O O . ILE A 1 280 ? 32.602 1.250 -8.368 1.00 90.56 280 ILE A O 1
ATOM 2178 N N . HIS A 1 281 ? 33.521 -0.759 -8.829 1.00 87.19 281 HIS A N 1
ATOM 2179 C CA . HIS A 1 281 ? 34.413 -0.344 -9.921 1.00 87.19 281 HIS A CA 1
ATOM 2180 C C . HIS A 1 281 ? 34.086 -0.995 -11.279 1.00 87.19 281 HIS A C 1
ATOM 2182 O O . HIS A 1 281 ? 34.712 -0.671 -12.288 1.00 87.19 281 HIS A O 1
ATOM 2188 N N . SER A 1 282 ? 33.154 -1.949 -11.319 1.00 88.19 282 SER A N 1
ATOM 2189 C CA . SER A 1 282 ? 32.761 -2.681 -12.529 1.00 88.19 282 SER A CA 1
ATOM 2190 C C . SER A 1 282 ? 31.283 -3.055 -12.446 1.00 88.19 282 SER A C 1
ATOM 2192 O O . SER A 1 282 ? 30.831 -3.508 -11.395 1.00 88.19 282 SER A O 1
ATOM 2194 N N . VAL A 1 283 ? 30.557 -2.805 -13.539 1.00 84.69 283 VAL A N 1
ATOM 2195 C CA . VAL A 1 283 ? 29.104 -2.961 -13.728 1.00 84.69 283 VAL A CA 1
ATOM 2196 C C . VAL A 1 283 ? 28.870 -3.382 -15.175 1.00 84.69 283 VAL A C 1
ATOM 2198 O O . VAL A 1 283 ? 29.596 -2.825 -16.032 1.00 84.69 283 VAL A O 1
#

Mean predicted aligned error: 12.25 Å

InterPro domains:
  IPR007676 Ribophorin I [PF04597] (28-283)
  IPR007676 Ribophorin I [PTHR21049] (12-283)

Radius of gyration: 26.08 Å; Cα contacts (8 Å, |Δi|>4): 505; chains: 1; bounding box: 70×85×71 Å

Sequence (283 aa):
MARSWRCHLSFILLGSLFSSALAANTYENTAIVRTVELGGALVHVTTTYAVKALEDGSSIYTIALGEQEHGRTSWLEAKIKGQSTPLPLEDFGYHPESGVYLYTVELPGSLNANTSTNLKDPQSFKYEAELLVLSPYKTAVQRTKIKSPSPAVHSYTTPEGLDDFTTDSIVTKSGATITYGPYYNIPPSATTSFVDEKQRHIAVHYGYDYPVLEVTKLERAAEISHWGANLNIQDNIHLHNAGPKLKGHFSRLEHQSQSYFGRASPQMLPALALHLPAGIHSV

Nearest PDB structures (foldseek):
  8b6l-assembly1_O  TM=7.708E-01  e=9.549E-12  Homo sapiens
  6s7o-assembly1_E  TM=7.523E-01  e=3.835E-09  Homo sapiens
  8pn9-assembly1_E  TM=7.299E-01  e=1.375E-08  Homo sapiens
  8ez2-assembly1_A  TM=3.987E-01  e=5.552E-02  Plasmodium falciparum
  6mgq-assembly1_A  TM=3.928E-01  e=7.544E-01  Homo sapiens

pLDDT: mean 76.14, std 19.39, range [24.66, 97.38]

Solvent-accessible surface area (backbone atoms only — not comparable to full-atom values): 17583 Å² total; per-residue (Å²): 140,88,81,87,85,85,84,84,82,80,84,74,87,81,79,84,78,76,73,83,72,74,79,72,82,42,50,40,30,62,32,36,42,37,39,36,38,50,70,71,70,50,71,52,74,50,72,48,74,44,74,40,75,69,49,92,88,76,84,84,65,66,42,37,33,50,60,50,21,50,74,60,49,87,79,76,69,21,58,60,93,93,50,87,63,72,45,74,68,44,84,71,48,76,40,86,89,32,71,30,35,41,31,59,18,41,44,68,80,29,26,55,91,89,92,90,87,89,82,95,72,78,59,60,49,75,49,72,45,67,61,67,80,45,22,71,40,38,28,50,29,39,35,37,35,40,34,47,84,37,60,52,62,80,48,64,63,81,86,80,91,54,65,95,30,39,91,64,70,61,64,49,77,57,77,32,35,39,33,38,40,62,32,38,67,43,62,54,35,52,30,40,69,45,41,73,74,66,54,46,80,35,44,39,31,30,45,48,64,62,54,22,67,44,73,81,45,79,46,77,48,78,48,78,37,80,89,74,74,43,78,49,78,48,75,51,72,46,69,44,73,74,48,84,78,70,97,67,81,91,52,69,67,59,52,51,48,32,55,72,72,71,42,74,57,33,93,51,81,92,77,82,90,80,91,74,70,89,87,72,87,79,132

Foldseek 3Di:
DDDDDDDDDDDDDDDPPPPPDLDDAQKAFAEWEWEWECPFLDIDIDIDTPMDTPDPPDDWFKFWAAPQWPPPDPDKFADDVPGPDTDFWDFPAADVQQRIGITSTSDDIGHDDDDDDDDDDAFKDKDKHKQDGAGQHWHFWYKYKYFYPFLAWPDKDDDDDLPVFADDRQWDDDRRMIMGDRGGGHHRCSGNVNCVPPMDMMMIMGHDQAFNKDFPDWDWDWDQDPPVNDIDIDIDTRMDGPTDDDPDDDDPVVVVVCVVVVHGDNVDDPDDDDDDDPPDDDD

Organism: Grifola frondosa (NCBI:txid5627)

Secondary structure (DSSP, 8-state):
------------------------S-EEEEEEEEEEEE-SSSEEEEEEEEEEESSTT-----EEE-TTBTTT-----B--TT--S-B-EEEEEEETTTTEEEEEES----B--------S-SSEEEEEEESSPP-SS-EEEEEEEEE-SSS-EEEE----S-GGG-SS-SEEEETTEEEEEEEEEE----SHHHHHHH--EEEEEEE--S--EEEEEEEEEEEEETTTTEEEEEEEEEEEE-SPPPSSS--HHHHHHHHHTT---TTS-------PPTT----